Protein AF-0000000087146570 (afdb_homodimer)

pLDDT: mean 97.2, std 3.31, range [77.25, 98.94]

Radius of gyration: 19.2 Å; Cα contacts (8 Å, |Δi|>4): 593; chains: 2; bounding box: 40×55×47 Å

Structure (mmCIF, N/CA/C/O backbone):
data_AF-0000000087146570-model_v1
#
loop_
_entity.id
_entity.type
_entity.pdbx_description
1 polymer 'PIN domain-containing protein'
#
loop_
_atom_site.group_PDB
_atom_site.id
_atom_site.type_symbol
_atom_site.label_atom_id
_atom_site.label_alt_id
_atom_site.label_comp_id
_atom_site.label_asym_id
_atom_site.label_entity_id
_atom_site.label_seq_id
_atom_site.pdbx_PDB_ins_code
_atom_site.Cartn_x
_atom_site.Cartn_y
_atom_site.Cartn_z
_atom_site.occupancy
_atom_site.B_iso_or_equiv
_atom_site.auth_seq_id
_atom_site.auth_comp_id
_atom_site.auth_asym_id
_atom_site.auth_atom_id
_atom_site.pdbx_PDB_model_num
ATOM 1 N N . MET A 1 1 ? -6.742 5.242 22.875 1 85.81 1 MET A N 1
ATOM 2 C CA . MET A 1 1 ? -7.656 5.539 21.781 1 85.81 1 MET A CA 1
ATOM 3 C C . MET A 1 1 ? -7.004 6.477 20.766 1 85.81 1 MET A C 1
ATOM 5 O O . MET A 1 1 ? -6.238 7.367 21.141 1 85.81 1 MET A O 1
ATOM 9 N N . THR A 1 2 ? -6.996 6.23 19.406 1 95 2 THR A N 1
ATOM 10 C CA . THR A 1 2 ? -6.406 7.066 18.359 1 95 2 THR A CA 1
ATOM 11 C C . THR A 1 2 ? -7.367 8.18 17.953 1 95 2 THR A C 1
ATOM 13 O O . THR A 1 2 ? -8.539 7.922 17.672 1 95 2 THR A O 1
ATOM 16 N N . ASP A 1 3 ? -6.93 9.422 18.031 1 98.5 3 ASP A N 1
ATOM 17 C CA . ASP A 1 3 ? -7.773 10.562 17.688 1 98.5 3 ASP A CA 1
ATOM 18 C C . ASP A 1 3 ? -7.754 10.828 16.172 1 98.5 3 ASP A C 1
ATOM 20 O O . ASP A 1 3 ? -8.805 11.031 15.562 1 98.5 3 ASP A O 1
ATOM 24 N N . TYR A 1 4 ? -6.539 10.766 15.594 1 98.88 4 TYR A N 1
ATOM 25 C CA . TYR A 1 4 ? -6.402 11.188 14.195 1 98.88 4 TYR A CA 1
ATOM 26 C C . TYR A 1 4 ? -5.605 10.156 13.398 1 98.88 4 TYR A C 1
ATOM 28 O O . TYR A 1 4 ? -4.594 9.641 13.875 1 98.88 4 TYR A O 1
ATOM 36 N N . VAL A 1 5 ? -6.062 9.812 12.266 1 98.94 5 VAL A N 1
ATOM 37 C CA . VAL A 1 5 ? -5.277 9.203 11.195 1 98.94 5 VAL A CA 1
ATOM 38 C C . VAL A 1 5 ? -5.07 10.211 10.062 1 98.94 5 VAL A C 1
ATOM 40 O O . VAL A 1 5 ? -6.027 10.812 9.578 1 98.94 5 VAL A O 1
ATOM 43 N N . PHE A 1 6 ? -3.848 10.461 9.688 1 98.94 6 PHE A N 1
ATOM 44 C CA . PHE A 1 6 ? -3.574 11.43 8.633 1 98.94 6 PHE A CA 1
ATOM 45 C C . PHE A 1 6 ? -3.377 10.719 7.293 1 98.94 6 PHE A C 1
ATOM 47 O O . PHE A 1 6 ? -2.637 9.742 7.207 1 98.94 6 PHE A O 1
ATOM 54 N N . ASP A 1 7 ? -4.086 11.211 6.266 1 98.75 7 ASP A N 1
ATOM 55 C CA . ASP A 1 7 ? -3.684 10.898 4.895 1 98.75 7 ASP A CA 1
ATOM 56 C C . ASP A 1 7 ? -2.432 11.68 4.5 1 98.75 7 ASP A C 1
ATOM 58 O O . ASP A 1 7 ? -1.937 12.5 5.277 1 98.75 7 ASP A O 1
ATOM 62 N N . THR A 1 8 ? -1.969 11.422 3.324 1 98.81 8 THR A N 1
ATOM 63 C CA . THR A 1 8 ? -0.688 11.992 2.926 1 98.81 8 THR A CA 1
ATOM 64 C C . THR A 1 8 ? -0.839 13.477 2.596 1 98.81 8 THR A C 1
ATOM 66 O O . THR A 1 8 ? -0.007 14.289 2.992 1 98.81 8 THR A O 1
ATOM 69 N N . GLU A 1 9 ? -1.889 13.859 1.946 1 98.44 9 GLU A N 1
ATOM 70 C CA . GLU A 1 9 ? -2.053 15.211 1.413 1 98.44 9 GLU A CA 1
ATOM 71 C C . GLU A 1 9 ? -1.979 16.25 2.521 1 98.44 9 GLU A C 1
ATOM 73 O O . GLU A 1 9 ? -1.266 17.25 2.396 1 98.44 9 GLU A O 1
ATOM 78 N N . PRO A 1 10 ? -2.68 16.094 3.686 1 98.75 10 PRO A N 1
ATOM 79 C CA . PRO A 1 10 ? -2.576 17.078 4.754 1 98.75 10 PRO A CA 1
ATOM 80 C C . PRO A 1 10 ? -1.146 17.25 5.262 1 98.75 10 PRO A C 1
ATOM 82 O O . PRO A 1 10 ? -0.74 18.375 5.613 1 98.75 10 PRO A O 1
ATOM 85 N N . LEU A 1 11 ? -0.399 16.203 5.309 1 98.88 11 LEU A N 1
ATOM 86 C CA . LEU A 1 11 ? 0.961 16.266 5.832 1 98.88 11 LEU A CA 1
ATOM 87 C C . LEU A 1 11 ? 1.882 17.016 4.871 1 98.88 11 LEU A C 1
ATOM 89 O O . LEU A 1 11 ? 2.744 17.781 5.301 1 98.88 11 LEU A O 1
ATOM 93 N N . ILE A 1 12 ? 1.675 16.781 3.58 1 98.5 12 ILE A N 1
ATOM 94 C CA . ILE A 1 12 ? 2.426 17.531 2.582 1 98.5 12 ILE A CA 1
ATOM 95 C C . ILE A 1 12 ? 2.062 19.016 2.674 1 98.5 12 ILE A C 1
ATOM 97 O O . ILE A 1 12 ? 2.939 19.875 2.617 1 98.5 12 ILE A O 1
ATOM 101 N N . ALA A 1 13 ? 0.717 19.281 2.828 1 98.38 13 ALA A N 1
ATOM 102 C CA . ALA A 1 13 ? 0.273 20.656 3 1 98.38 13 ALA A CA 1
ATOM 103 C C . ALA A 1 13 ? 0.969 21.312 4.191 1 98.38 13 ALA A C 1
ATOM 105 O O . ALA A 1 13 ? 1.397 22.469 4.105 1 98.38 13 ALA A O 1
ATOM 106 N N . TYR A 1 14 ? 1.123 20.609 5.285 1 98.81 14 TYR A N 1
ATOM 107 C CA . TYR A 1 14 ? 1.818 21.078 6.477 1 98.81 14 TYR A CA 1
ATOM 108 C C . TYR A 1 14 ? 3.268 21.422 6.16 1 98.81 14 TYR A C 1
ATOM 110 O O . TYR A 1 14 ? 3.729 22.531 6.457 1 98.81 14 TYR A O 1
ATOM 118 N N . PHE A 1 15 ? 4.012 20.531 5.512 1 98.69 15 PHE A N 1
ATOM 119 C CA . PHE A 1 15 ? 5.445 20.719 5.293 1 98.69 15 PHE A CA 1
ATOM 120 C C . PHE A 1 15 ? 5.707 21.844 4.309 1 98.69 15 PHE A C 1
ATOM 122 O O . PHE A 1 15 ? 6.734 22.516 4.387 1 98.69 15 PHE A O 1
ATOM 129 N N . TYR A 1 16 ? 4.77 22.094 3.443 1 98 16 TYR A N 1
ATOM 130 C CA . TYR A 1 16 ? 5.012 23.078 2.396 1 98 16 TYR A CA 1
ATOM 131 C C . TYR A 1 16 ? 4.188 24.344 2.627 1 98 16 TYR A C 1
ATOM 133 O O . TYR A 1 16 ? 4.051 25.172 1.73 1 98 16 TYR A O 1
ATOM 141 N N . ASP A 1 17 ? 3.512 24.453 3.738 1 98.12 17 ASP A N 1
ATOM 142 C CA . ASP A 1 17 ? 2.736 25.625 4.141 1 98.12 17 ASP A CA 1
ATOM 143 C C . ASP A 1 17 ? 1.664 25.953 3.105 1 98.12 17 ASP A C 1
ATOM 145 O O . ASP A 1 17 ? 1.555 27.094 2.662 1 98.12 17 ASP A O 1
ATOM 149 N N . GLU A 1 18 ? 1.04 24.953 2.645 1 97.81 18 GLU A N 1
ATOM 150 C CA . GLU A 1 18 ? -0.07 25.109 1.707 1 97.81 18 GLU A CA 1
ATOM 151 C C . GLU A 1 18 ? -1.373 25.406 2.438 1 97.81 18 GLU A C 1
ATOM 153 O O . GLU A 1 18 ? -1.431 25.359 3.668 1 97.81 18 GLU A O 1
ATOM 158 N N . PRO A 1 19 ? -2.416 25.844 1.675 1 97.75 19 PRO A N 1
ATOM 159 C CA . PRO A 1 19 ? -3.717 26.016 2.326 1 97.75 19 PRO A CA 1
ATOM 160 C C . PRO A 1 19 ? -4.129 24.812 3.164 1 97.75 19 PRO A C 1
ATOM 162 O O . PRO A 1 19 ? -4.062 23.672 2.691 1 97.75 19 PRO A O 1
ATOM 165 N N . GLY A 1 20 ? -4.504 25.016 4.441 1 97.81 20 GLY A N 1
ATOM 166 C CA . GLY A 1 20 ? -4.887 23.953 5.359 1 97.81 20 GLY A CA 1
ATOM 167 C C . GLY A 1 20 ? -3.781 23.562 6.324 1 97.81 20 GLY A C 1
ATOM 168 O O . GLY A 1 20 ? -4.02 22.844 7.293 1 97.81 20 GLY A O 1
ATOM 169 N N . ALA A 1 21 ? -2.648 24.141 6.117 1 98.44 21 ALA A N 1
ATOM 170 C CA . ALA A 1 21 ? -1.49 23.781 6.934 1 98.44 21 ALA A CA 1
ATOM 171 C C . ALA A 1 21 ? -1.734 24.125 8.406 1 98.44 21 ALA A C 1
ATOM 173 O O . ALA A 1 21 ? -1.324 23.375 9.297 1 98.44 21 ALA A O 1
ATOM 174 N N . ALA A 1 22 ? -2.35 25.219 8.68 1 98.5 22 ALA A N 1
ATOM 175 C CA . ALA A 1 22 ? -2.605 25.656 10.055 1 98.5 22 ALA A CA 1
ATOM 176 C C . ALA A 1 22 ? -3.471 24.641 10.797 1 98.5 22 ALA A C 1
ATOM 178 O O . ALA A 1 22 ? -3.275 24.406 11.992 1 98.5 22 ALA A O 1
ATOM 179 N N . ASP A 1 23 ? -4.387 24.125 10.078 1 98.44 23 ASP A N 1
ATOM 180 C CA . ASP A 1 23 ? -5.27 23.094 10.641 1 98.44 23 ASP A CA 1
ATOM 181 C C . ASP A 1 23 ? -4.48 21.859 11.047 1 98.44 23 ASP A C 1
ATOM 183 O O . ASP A 1 23 ? -4.684 21.312 12.141 1 98.44 23 ASP A O 1
ATOM 187 N N . VAL A 1 24 ? -3.574 21.375 10.258 1 98.88 24 VAL A N 1
ATOM 188 C CA . VAL A 1 24 ? -2.73 20.219 10.539 1 98.88 24 VAL A CA 1
ATOM 189 C C . VAL A 1 24 ? -1.785 20.531 11.695 1 98.88 24 VAL A C 1
ATOM 191 O O . VAL A 1 24 ? -1.583 19.703 12.586 1 98.88 24 VAL A O 1
ATOM 194 N N . THR A 1 25 ? -1.262 21.75 11.672 1 98.75 25 THR A N 1
ATOM 195 C CA . THR A 1 25 ? -0.351 22.203 12.719 1 98.75 25 THR A CA 1
ATOM 196 C C . THR A 1 25 ? -1.01 22.094 14.094 1 98.75 25 THR A C 1
ATOM 198 O O . THR A 1 25 ? -0.4 21.594 15.047 1 98.75 25 THR A O 1
ATOM 201 N N . GLU A 1 26 ? -2.199 22.516 14.188 1 98.75 26 GLU A N 1
ATOM 202 C CA . GLU A 1 26 ? -2.928 22.469 15.445 1 98.75 26 GLU A CA 1
ATOM 203 C C . GLU A 1 26 ? -3.045 21.031 15.961 1 98.75 26 GLU A C 1
ATOM 205 O O . GLU A 1 26 ? -2.85 20.781 17.156 1 98.75 26 GLU A O 1
ATOM 210 N N . ARG A 1 27 ? -3.324 20.109 15.117 1 98.81 27 ARG A N 1
ATOM 211 C CA . ARG A 1 27 ? -3.494 18.703 15.484 1 98.81 27 ARG A CA 1
ATOM 212 C C . ARG A 1 27 ? -2.16 18.078 15.867 1 98.81 27 ARG A C 1
ATOM 214 O O . ARG A 1 27 ? -2.08 17.328 16.844 1 98.81 27 ARG A O 1
ATOM 221 N N . LEU A 1 28 ? -1.12 18.422 15.141 1 98.81 28 LEU A N 1
ATOM 222 C CA . LEU A 1 28 ? 0.208 17.906 15.461 1 98.81 28 LEU A CA 1
ATOM 223 C C . LEU A 1 28 ? 0.686 18.438 16.812 1 98.81 28 LEU A C 1
ATOM 225 O O . LEU A 1 28 ? 1.312 17.703 17.578 1 98.81 28 LEU A O 1
ATOM 229 N N . GLN A 1 29 ? 0.373 19.672 17.047 1 98.75 29 GLN A N 1
ATOM 230 C CA . GLN A 1 29 ? 0.747 20.25 18.328 1 98.75 29 GLN A CA 1
ATOM 231 C C . GLN A 1 29 ? 0.01 19.578 19.484 1 98.75 29 GLN A C 1
ATOM 233 O O . GLN A 1 29 ? 0.595 19.312 20.531 1 98.75 29 GLN A O 1
ATOM 238 N N . ALA A 1 30 ? -1.265 19.312 19.281 1 98.75 30 ALA A N 1
ATOM 239 C CA . ALA A 1 30 ? -2.031 18.594 20.297 1 98.75 30 ALA A CA 1
ATOM 240 C C . ALA A 1 30 ? -1.439 17.219 20.562 1 98.75 30 ALA A C 1
ATOM 242 O O . ALA A 1 30 ? -1.437 16.734 21.703 1 98.75 30 ALA A O 1
ATOM 243 N N . ILE A 1 31 ? -0.95 16.531 19.531 1 98.69 31 ILE A N 1
ATOM 244 C CA . ILE A 1 31 ? -0.322 15.219 19.656 1 98.69 31 ILE A CA 1
ATOM 245 C C . ILE A 1 31 ? 0.993 15.352 20.422 1 98.69 31 ILE A C 1
ATOM 247 O O . ILE A 1 31 ? 1.286 14.539 21.297 1 98.69 31 ILE A O 1
ATOM 251 N N . GLU A 1 32 ? 1.706 16.391 20.078 1 98.44 32 GLU A N 1
ATOM 252 C CA . GLU A 1 32 ? 3.012 16.625 20.688 1 98.44 32 GLU A CA 1
ATOM 253 C C . GLU A 1 32 ? 2.895 16.766 22.203 1 98.44 32 GLU A C 1
ATOM 255 O O . GLU A 1 32 ? 3.729 16.25 22.953 1 98.44 32 GLU A O 1
ATOM 260 N N . ILE A 1 33 ? 1.899 17.406 22.672 1 98.25 33 ILE A N 1
ATOM 261 C CA . ILE A 1 33 ? 1.761 17.641 24.094 1 98.25 33 ILE A CA 1
ATOM 262 C C . ILE A 1 33 ? 0.865 16.578 24.719 1 98.25 33 ILE A C 1
ATOM 264 O O . ILE A 1 33 ? 0.36 16.75 25.828 1 98.25 33 ILE A O 1
ATOM 268 N N . GLU A 1 34 ? 0.52 15.516 23.953 1 97.69 34 GLU A N 1
ATOM 269 C CA . GLU A 1 34 ? -0.161 14.312 24.406 1 97.69 34 GLU A CA 1
ATOM 270 C C . GLU A 1 34 ? -1.617 14.602 24.766 1 97.69 34 GLU A C 1
ATOM 272 O O . GLU A 1 34 ? -2.178 13.977 25.656 1 97.69 34 GLU A O 1
ATOM 277 N N . GLU A 1 35 ? -2.137 15.586 24.188 1 98.38 35 GLU A N 1
ATOM 278 C CA . GLU A 1 35 ? -3.561 15.867 24.328 1 98.38 35 GLU A CA 1
ATOM 279 C C . GLU A 1 35 ? -4.383 15.133 23.281 1 98.38 35 GLU A C 1
ATOM 281 O O . GLU A 1 35 ? -5.609 15.047 23.391 1 98.38 35 GLU A O 1
ATOM 286 N N . ALA A 1 36 ? -3.785 14.648 22.266 1 98.56 36 ALA A N 1
ATOM 287 C CA . ALA A 1 36 ? -4.371 13.805 21.234 1 98.56 36 ALA A CA 1
ATOM 288 C C . ALA A 1 36 ? -3.379 12.75 20.75 1 98.56 36 ALA A C 1
ATOM 290 O O . ALA A 1 36 ? -2.195 12.805 21.094 1 98.56 36 ALA A O 1
ATOM 291 N N . SER A 1 37 ? -3.861 11.812 20.031 1 98.75 37 SER A N 1
ATOM 292 C CA . SER A 1 37 ? -3.016 10.797 19.422 1 98.75 37 SER A CA 1
ATOM 293 C C . SER A 1 37 ? -3.193 10.773 17.906 1 98.75 37 SER A C 1
ATOM 295 O O . SER A 1 37 ? -4.305 10.945 17.406 1 98.75 37 SER A O 1
ATOM 297 N N . GLY A 1 38 ? -2.084 10.648 17.219 1 98.75 38 GLY A N 1
ATOM 298 C CA . GLY A 1 38 ? -2.084 10.617 15.758 1 98.75 38 GLY A CA 1
ATOM 299 C C . GLY A 1 38 ? -1.309 9.445 15.188 1 98.75 38 GLY A C 1
ATOM 300 O O . GLY A 1 38 ? -0.271 9.062 15.727 1 98.75 38 GLY A O 1
ATOM 301 N N . VAL A 1 39 ? -1.836 8.867 14.188 1 98.88 39 VAL A N 1
ATOM 302 C CA . VAL A 1 39 ? -1.225 7.715 13.531 1 98.88 39 VAL A CA 1
ATOM 303 C C . VAL A 1 39 ? -1.253 7.91 12.016 1 98.88 39 VAL A C 1
ATOM 305 O O . VAL A 1 39 ? -2.131 8.602 11.492 1 98.88 39 VAL A O 1
ATOM 308 N N . ILE A 1 40 ? -0.289 7.426 11.344 1 98.94 40 ILE A N 1
ATOM 309 C CA . ILE A 1 40 ? -0.333 7.246 9.898 1 98.94 40 ILE A CA 1
ATOM 310 C C . ILE A 1 40 ? -0.147 5.773 9.555 1 98.94 40 ILE A C 1
ATOM 312 O O . ILE A 1 40 ? 0.44 5.016 10.336 1 98.94 40 ILE A O 1
ATOM 316 N N . SER A 1 41 ? -0.711 5.41 8.398 1 98.88 41 SER A N 1
ATOM 317 C CA . SER A 1 41 ? -0.475 4.051 7.926 1 98.88 41 SER A CA 1
ATOM 318 C C . SER A 1 41 ? 0.948 3.885 7.402 1 98.88 41 SER A C 1
ATOM 320 O O . SER A 1 41 ? 1.614 4.871 7.078 1 98.88 41 SER A O 1
ATOM 322 N N . HIS A 1 42 ? 1.355 2.678 7.344 1 98.81 42 HIS A N 1
ATOM 323 C CA . HIS A 1 42 ? 2.623 2.344 6.703 1 98.81 42 HIS A CA 1
ATOM 324 C C . HIS A 1 42 ? 2.684 2.896 5.285 1 98.81 42 HIS A C 1
ATOM 326 O O . HIS A 1 42 ? 3.709 3.439 4.867 1 98.81 42 HIS A O 1
ATOM 332 N N . ALA A 1 43 ? 1.604 2.797 4.52 1 98.81 43 ALA A N 1
ATOM 333 C CA . ALA A 1 43 ? 1.53 3.324 3.158 1 98.81 43 ALA A CA 1
ATOM 334 C C . ALA A 1 43 ? 1.66 4.844 3.15 1 98.81 43 ALA A C 1
ATOM 336 O O . ALA A 1 43 ? 2.312 5.414 2.271 1 98.81 43 ALA A O 1
ATOM 337 N N . THR A 1 44 ? 1.039 5.48 4.113 1 98.88 44 THR A N 1
ATOM 338 C CA . THR A 1 44 ? 1.132 6.934 4.211 1 98.88 44 THR A CA 1
ATOM 339 C C . THR A 1 44 ? 2.568 7.367 4.496 1 98.88 44 THR A C 1
ATOM 341 O O . THR A 1 44 ? 3.055 8.336 3.918 1 98.88 44 THR A O 1
ATOM 344 N N . ALA A 1 45 ? 3.238 6.648 5.383 1 98.88 45 ALA A N 1
ATOM 345 C CA . ALA A 1 45 ? 4.645 6.938 5.652 1 98.88 45 ALA A CA 1
ATOM 346 C C . ALA A 1 45 ? 5.477 6.844 4.379 1 98.88 45 ALA A C 1
ATOM 348 O O . ALA A 1 45 ? 6.297 7.723 4.098 1 98.88 45 ALA A O 1
ATOM 349 N N . THR A 1 46 ? 5.23 5.797 3.609 1 98.88 46 THR A N 1
ATOM 350 C CA . THR A 1 46 ? 5.891 5.59 2.324 1 98.88 46 THR A CA 1
ATOM 351 C C . THR A 1 46 ? 5.621 6.762 1.385 1 98.88 46 THR A C 1
ATOM 353 O O . THR A 1 46 ? 6.547 7.297 0.768 1 98.88 46 THR A O 1
ATOM 356 N N . GLU A 1 47 ? 4.391 7.176 1.33 1 98.88 47 GLU A N 1
ATOM 357 C CA . GLU A 1 47 ? 3.979 8.25 0.43 1 98.88 47 GLU A CA 1
ATOM 358 C C . GLU A 1 47 ? 4.59 9.586 0.849 1 98.88 47 GLU A C 1
ATOM 360 O O . GLU A 1 47 ? 5.023 10.367 0.001 1 98.88 47 GLU A O 1
ATOM 365 N N . VAL A 1 48 ? 4.598 9.867 2.127 1 98.88 48 VAL A N 1
ATOM 366 C CA . VAL A 1 48 ? 5.191 11.109 2.607 1 98.88 48 VAL A CA 1
ATOM 367 C C . VAL A 1 48 ? 6.637 11.219 2.125 1 98.88 48 VAL A C 1
ATOM 369 O O . VAL A 1 48 ? 7.039 12.234 1.557 1 98.88 48 VAL A O 1
ATOM 372 N N . VAL A 1 49 ? 7.367 10.125 2.213 1 98.81 49 VAL A N 1
ATOM 373 C CA . VAL A 1 49 ? 8.797 10.148 1.908 1 98.81 49 VAL A CA 1
ATOM 374 C C . VAL A 1 49 ? 9 10.297 0.403 1 98.81 49 VAL A C 1
ATOM 376 O O . VAL A 1 49 ? 9.711 11.195 -0.047 1 98.81 49 VAL A O 1
ATOM 379 N N . TYR A 1 50 ? 8.32 9.477 -0.424 1 98.5 50 TYR A N 1
ATOM 380 C CA . TYR A 1 50 ? 8.68 9.508 -1.837 1 98.5 50 TYR A CA 1
ATOM 381 C C . TYR A 1 50 ? 8.055 10.711 -2.533 1 98.5 50 TYR A C 1
ATOM 383 O O . TYR A 1 50 ? 8.641 11.258 -3.469 1 98.5 50 TYR A O 1
ATOM 391 N N . LYS A 1 51 ? 6.871 11.195 -2.064 1 98.38 51 LYS A N 1
ATOM 392 C CA . LYS A 1 51 ? 6.273 12.375 -2.686 1 98.38 51 LYS A CA 1
ATOM 393 C C . LYS A 1 51 ? 7.086 13.625 -2.375 1 98.38 51 LYS A C 1
ATOM 395 O O . LYS A 1 51 ? 7.293 14.469 -3.248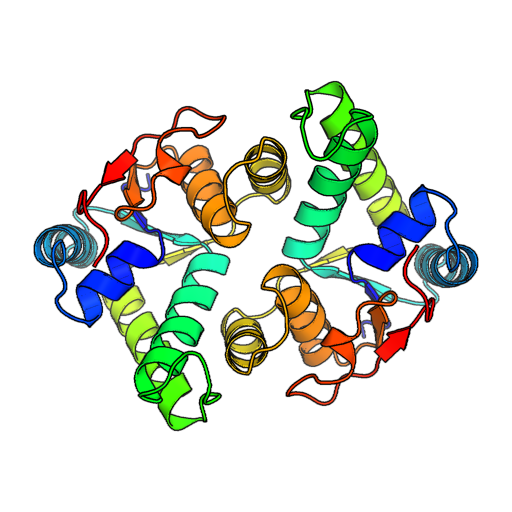 1 98.38 51 LYS A O 1
ATOM 400 N N . ILE A 1 52 ? 7.539 13.742 -1.127 1 98.62 52 ILE A N 1
ATOM 401 C CA . ILE A 1 52 ? 8.383 14.883 -0.778 1 98.62 52 ILE A CA 1
ATOM 402 C C . ILE A 1 52 ? 9.703 14.797 -1.543 1 98.62 52 ILE A C 1
ATOM 404 O O . ILE A 1 52 ? 10.172 15.797 -2.088 1 98.62 52 ILE A O 1
ATOM 408 N N . ALA A 1 53 ? 10.305 13.562 -1.602 1 98.62 53 ALA A N 1
ATOM 409 C CA . ALA A 1 53 ? 11.531 13.391 -2.371 1 98.62 53 ALA A CA 1
ATOM 410 C C . ALA A 1 53 ? 11.344 13.844 -3.816 1 98.62 53 ALA A C 1
ATOM 412 O O . ALA A 1 53 ? 12.203 14.523 -4.379 1 98.62 53 ALA A O 1
ATOM 413 N N . ARG A 1 54 ? 10.234 13.531 -4.418 1 98 54 ARG A N 1
ATOM 414 C CA . ARG A 1 54 ? 9.961 13.922 -5.797 1 98 54 ARG A CA 1
ATOM 415 C C . ARG A 1 54 ? 9.781 15.43 -5.91 1 98 54 ARG A C 1
ATOM 417 O O . ARG A 1 54 ? 10.289 16.047 -6.844 1 98 54 ARG A O 1
ATOM 424 N N . LEU A 1 55 ? 9.047 15.977 -4.957 1 97.69 55 LEU A N 1
ATOM 425 C CA . LEU A 1 55 ? 8.844 17.422 -4.953 1 97.69 55 LEU A CA 1
ATOM 426 C C . LEU A 1 55 ? 10.172 18.156 -4.879 1 97.69 55 LEU A C 1
ATOM 428 O O . LEU A 1 55 ? 10.359 19.188 -5.531 1 97.69 55 LEU A O 1
ATOM 432 N N . GLU A 1 56 ? 11.125 17.609 -4.168 1 98.12 56 GLU A N 1
ATOM 433 C CA . GLU A 1 56 ? 12.414 18.25 -3.902 1 98.12 56 GLU A CA 1
ATOM 434 C C . GLU A 1 56 ? 13.32 18.188 -5.129 1 98.12 56 GLU A C 1
ATOM 436 O O . GLU A 1 56 ? 14.336 18.891 -5.188 1 98.12 56 GLU A O 1
ATOM 441 N N . THR A 1 57 ? 12.922 17.406 -6.113 1 97.75 57 THR A N 1
ATOM 442 C CA . THR A 1 57 ? 13.711 17.359 -7.34 1 97.75 57 THR A CA 1
ATOM 443 C C . THR A 1 57 ? 13.492 18.625 -8.164 1 97.75 57 THR A C 1
ATOM 445 O O . THR A 1 57 ? 14.281 18.922 -9.07 1 97.75 57 THR A O 1
ATOM 448 N N . GLY A 1 58 ? 12.375 19.281 -7.93 1 96.5 58 GLY A N 1
ATOM 449 C CA . GLY A 1 58 ? 12 20.453 -8.711 1 96.5 58 GLY A CA 1
ATOM 450 C C . GLY A 1 58 ? 11.211 20.109 -9.961 1 96.5 58 GLY A C 1
ATOM 451 O O . GLY A 1 58 ? 10.609 20.984 -10.578 1 96.5 58 GLY A O 1
ATOM 452 N N . ASP A 1 59 ? 11.227 18.906 -10.359 1 95.25 59 ASP A N 1
ATOM 453 C CA . ASP A 1 59 ? 10.445 18.375 -11.477 1 95.25 59 ASP A CA 1
ATOM 454 C C . ASP A 1 59 ? 9.898 16.984 -11.164 1 95.25 59 ASP A C 1
ATOM 456 O O . ASP A 1 59 ? 10.328 15.992 -11.766 1 95.25 59 ASP A O 1
ATOM 460 N N . PRO A 1 60 ? 8.906 16.953 -10.289 1 91.62 60 PRO A N 1
ATOM 461 C CA . PRO A 1 60 ? 8.5 15.695 -9.648 1 91.62 60 PRO A CA 1
ATOM 462 C C . PRO A 1 60 ? 8.023 14.648 -10.656 1 91.62 60 PRO A C 1
ATOM 464 O O . PRO A 1 60 ? 8.07 13.453 -10.367 1 91.62 60 PRO A O 1
ATOM 467 N N . ASN A 1 61 ? 7.648 14.992 -11.891 1 89.75 61 ASN A N 1
ATOM 468 C CA . ASN A 1 61 ? 7.102 14.039 -12.852 1 89.75 61 ASN A CA 1
ATOM 469 C C . ASN A 1 61 ? 8.172 13.523 -13.805 1 89.75 61 ASN A C 1
ATOM 471 O O . ASN A 1 61 ? 7.949 12.555 -14.531 1 89.75 61 ASN A O 1
ATOM 475 N N . GLN A 1 62 ? 9.359 14.125 -13.703 1 90.25 62 GLN A N 1
ATOM 476 C CA . GLN A 1 62 ? 10.328 13.797 -14.734 1 90.25 62 GLN A CA 1
ATOM 477 C C . GLN A 1 62 ? 11.656 13.344 -14.125 1 90.25 62 GLN A C 1
ATOM 479 O O . GLN A 1 62 ? 12.383 12.547 -14.727 1 90.25 62 GLN A O 1
ATOM 484 N N . THR A 1 63 ? 11.992 13.906 -13.039 1 94.06 63 THR A N 1
ATOM 485 C CA . THR A 1 63 ? 13.305 13.664 -12.453 1 94.06 63 THR A CA 1
ATOM 486 C C . THR A 1 63 ? 13.203 12.75 -11.242 1 94.06 63 THR A C 1
ATOM 488 O O . THR A 1 63 ? 12.555 13.094 -10.25 1 94.06 63 THR A O 1
ATOM 491 N N . PRO A 1 64 ? 13.836 11.578 -11.328 1 95 64 PRO A N 1
ATOM 492 C CA . PRO A 1 64 ? 13.852 10.742 -10.125 1 95 64 PRO A CA 1
ATOM 493 C C . PRO A 1 64 ? 14.695 11.336 -9.008 1 95 64 PRO A C 1
ATOM 495 O O . PRO A 1 64 ? 15.734 11.945 -9.266 1 95 64 PRO A O 1
ATOM 498 N N . PRO A 1 65 ? 14.25 11.148 -7.789 1 97.94 65 PRO A N 1
ATOM 499 C CA . PRO A 1 65 ? 15.016 11.688 -6.664 1 97.94 65 PRO A CA 1
ATOM 500 C C . PRO A 1 65 ? 16.312 10.922 -6.41 1 97.94 65 PRO A C 1
ATOM 502 O O . PRO A 1 65 ? 16.391 9.719 -6.684 1 97.94 65 PRO A O 1
ATOM 505 N N . GLY A 1 66 ? 17.328 11.664 -5.91 1 97.31 66 GLY A N 1
ATOM 506 C CA . GLY A 1 66 ? 18.531 11.062 -5.371 1 97.31 66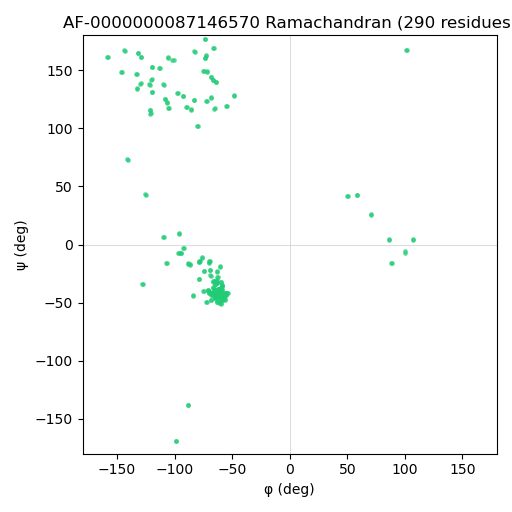 GLY A CA 1
ATOM 507 C C . GLY A 1 66 ? 18.531 10.953 -3.859 1 97.31 66 GLY A C 1
ATOM 508 O O . GLY A 1 66 ? 17.484 11.109 -3.227 1 97.31 66 GLY A O 1
ATOM 509 N N . ASN A 1 67 ? 19.641 10.633 -3.283 1 97.62 67 ASN A N 1
ATOM 510 C CA . ASN A 1 67 ? 19.766 10.398 -1.848 1 97.62 67 ASN A CA 1
ATOM 511 C C . ASN A 1 67 ? 19.391 11.641 -1.047 1 97.62 67 ASN A C 1
ATOM 513 O O . ASN A 1 67 ? 18.734 11.547 -0.009 1 97.62 67 ASN A O 1
ATOM 517 N N . ASP A 1 68 ? 19.766 12.789 -1.53 1 98.38 68 ASP A N 1
ATOM 518 C CA . ASP A 1 68 ? 19.484 14.023 -0.799 1 98.38 68 ASP A CA 1
ATOM 519 C C . ASP A 1 68 ? 17.984 14.281 -0.694 1 98.38 68 ASP A C 1
ATOM 521 O O . ASP A 1 68 ? 17.5 14.695 0.357 1 98.38 68 ASP A O 1
ATOM 525 N N . GLU A 1 69 ? 17.312 14.125 -1.824 1 98.62 69 GLU A N 1
ATOM 526 C CA . GLU A 1 69 ? 15.859 14.312 -1.826 1 98.62 69 GLU A CA 1
ATOM 527 C C . GLU A 1 69 ? 15.172 13.312 -0.906 1 98.62 69 GLU A C 1
ATOM 529 O O . GLU A 1 69 ? 14.258 13.672 -0.156 1 98.62 69 GLU A O 1
ATOM 534 N N . PHE A 1 70 ? 15.625 12.062 -0.905 1 98.5 70 PHE A N 1
ATOM 535 C CA . PHE A 1 70 ? 15.055 11.047 -0.024 1 98.5 70 PHE A CA 1
ATOM 536 C C . PHE A 1 70 ? 15.352 11.375 1.436 1 98.5 70 PHE A C 1
ATOM 538 O O . PHE A 1 70 ? 14.508 11.148 2.311 1 98.5 70 PHE A O 1
ATOM 545 N N . ASP A 1 71 ? 16.547 11.898 1.688 1 98.5 71 ASP A N 1
ATOM 546 C CA . ASP A 1 71 ? 16.891 12.312 3.043 1 98.5 71 ASP A CA 1
ATOM 547 C C . ASP A 1 71 ? 15.938 13.391 3.551 1 98.5 71 ASP A C 1
ATOM 549 O O . ASP A 1 71 ? 15.586 13.414 4.734 1 98.5 71 ASP A O 1
ATOM 553 N N . THR A 1 72 ? 15.547 14.281 2.656 1 98.69 72 THR A N 1
ATOM 554 C CA . THR A 1 72 ? 14.586 15.312 3.029 1 98.69 72 THR A CA 1
ATOM 555 C C . THR A 1 72 ? 13.25 14.68 3.408 1 98.69 72 THR A C 1
ATOM 557 O O . THR A 1 72 ? 12.672 15.008 4.453 1 98.69 72 THR A O 1
ATOM 560 N N . GLY A 1 73 ? 12.773 13.805 2.553 1 98.75 73 GLY A N 1
ATOM 561 C CA . GLY A 1 73 ? 11.523 13.125 2.855 1 98.75 73 GLY A CA 1
ATOM 562 C C . GLY A 1 73 ? 11.562 12.352 4.16 1 98.75 73 GLY A C 1
ATOM 563 O O . GLY A 1 73 ? 10.633 12.414 4.957 1 98.75 73 GLY A O 1
ATOM 564 N N . GLU A 1 74 ? 12.625 11.633 4.363 1 98.69 74 GLU A N 1
ATOM 565 C CA . GLU A 1 74 ? 12.789 10.875 5.594 1 98.69 74 GLU A CA 1
ATOM 566 C C . GLU A 1 74 ? 12.891 11.797 6.805 1 98.69 74 GLU A C 1
ATOM 568 O O . GLU A 1 74 ? 12.406 11.453 7.891 1 98.69 74 GLU A O 1
ATOM 573 N N . GLY A 1 75 ? 13.594 12.898 6.641 1 98.75 75 GLY A N 1
ATOM 574 C CA . GLY A 1 75 ? 13.641 13.914 7.684 1 98.75 75 GLY A CA 1
ATOM 575 C C . GLY A 1 75 ? 12.273 14.43 8.078 1 98.75 75 GLY A C 1
ATOM 576 O O . GLY A 1 75 ? 11.977 14.594 9.266 1 98.75 75 GLY A O 1
ATOM 577 N N . ASP A 1 76 ? 11.461 14.672 7.059 1 98.81 76 ASP A N 1
ATOM 578 C CA . ASP A 1 76 ? 10.109 15.164 7.316 1 98.81 76 ASP A CA 1
ATOM 579 C C . ASP A 1 76 ? 9.273 14.117 8.055 1 98.81 76 ASP A C 1
ATOM 581 O O . ASP A 1 76 ? 8.516 14.453 8.961 1 98.81 76 ASP A O 1
ATOM 585 N N . LEU A 1 77 ? 9.422 12.867 7.688 1 98.88 77 LEU A N 1
ATOM 586 C CA . LEU A 1 77 ? 8.734 11.805 8.422 1 98.88 77 LEU A CA 1
ATOM 587 C C . LEU A 1 77 ? 9.211 11.75 9.867 1 98.88 77 LEU A C 1
ATOM 589 O O . LEU A 1 77 ? 8.414 11.531 10.781 1 98.88 77 LEU A O 1
ATOM 593 N N . ARG A 1 78 ? 10.508 11.961 10.07 1 98.69 78 ARG A N 1
ATOM 594 C CA . ARG A 1 78 ? 11.055 11.984 11.422 1 98.69 78 ARG A CA 1
ATOM 595 C C . ARG A 1 78 ? 10.438 13.117 12.242 1 98.69 78 ARG A C 1
ATOM 597 O O . ARG A 1 78 ? 10.18 12.969 13.438 1 98.69 78 ARG A O 1
ATOM 604 N N . ILE A 1 79 ? 10.234 14.234 11.641 1 98.81 79 ILE A N 1
ATOM 605 C CA . ILE A 1 79 ? 9.602 15.367 12.312 1 98.81 79 ILE A CA 1
ATOM 606 C C . ILE A 1 79 ? 8.203 14.969 12.773 1 98.81 79 ILE A C 1
ATOM 608 O O . ILE A 1 79 ? 7.824 15.211 13.922 1 98.81 79 ILE A O 1
ATOM 612 N N . LEU A 1 80 ? 7.438 14.32 11.875 1 98.88 80 LEU A N 1
ATOM 613 C CA . LEU A 1 80 ? 6.109 13.844 12.25 1 98.88 80 LEU A CA 1
ATOM 614 C C . LEU A 1 80 ? 6.184 12.898 13.445 1 98.88 80 LEU A C 1
ATOM 616 O O . LEU A 1 80 ? 5.383 13.008 14.383 1 98.88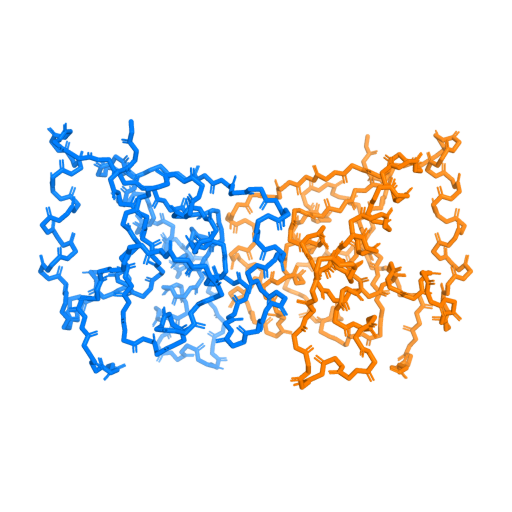 80 LEU A O 1
ATOM 620 N N . ARG A 1 81 ? 7.102 11.969 13.375 1 98.75 81 ARG A N 1
ATOM 621 C CA . ARG A 1 81 ? 7.273 11.023 14.477 1 98.75 81 ARG A CA 1
ATOM 622 C C . ARG A 1 81 ? 7.715 11.742 15.742 1 98.75 81 ARG A C 1
ATOM 624 O O . ARG A 1 81 ? 7.375 11.32 16.859 1 98.75 81 ARG A O 1
ATOM 631 N N . GLY A 1 82 ? 8.43 12.789 15.594 1 98.62 82 GLY A N 1
ATOM 632 C CA . GLY A 1 82 ? 8.836 13.625 16.719 1 98.62 82 GLY A CA 1
ATOM 633 C C . GLY A 1 82 ? 7.664 14.258 17.438 1 98.62 82 GLY A C 1
ATOM 634 O O . GLY A 1 82 ? 7.727 14.484 18.656 1 98.62 82 GLY A O 1
ATOM 635 N N . TYR A 1 83 ? 6.59 14.562 16.688 1 98.62 83 TYR A N 1
ATOM 636 C CA . TYR A 1 83 ? 5.371 15.086 17.297 1 98.62 83 TYR A CA 1
ATOM 637 C C . TYR A 1 83 ? 4.66 14.023 18.109 1 98.62 83 TYR A C 1
ATOM 639 O O . TYR A 1 83 ? 3.773 14.328 18.906 1 98.62 83 TYR A O 1
ATOM 647 N N . GLY A 1 84 ? 5.078 12.734 17.875 1 98.75 84 GLY A N 1
ATOM 648 C CA . GLY A 1 84 ? 4.402 11.633 18.547 1 98.75 84 GLY A CA 1
ATOM 649 C C . GLY A 1 84 ? 3.523 10.82 17.609 1 98.75 84 GLY A C 1
ATOM 650 O O . GLY A 1 84 ? 2.855 9.875 18.031 1 98.75 84 GLY A O 1
ATOM 651 N N . VAL A 1 85 ? 3.531 11.141 16.281 1 98.88 85 VAL A N 1
ATOM 652 C CA . VAL A 1 85 ? 2.777 10.367 15.289 1 98.88 85 VAL A CA 1
ATOM 653 C C . VAL A 1 85 ? 3.387 8.977 15.141 1 98.88 85 VAL A C 1
ATOM 655 O O . VAL A 1 85 ? 4.598 8.844 14.961 1 98.88 85 VAL A O 1
ATOM 658 N N . THR A 1 86 ? 2.596 7.945 15.289 1 98.81 86 THR A N 1
ATOM 659 C CA . THR A 1 86 ? 3.086 6.582 15.133 1 98.81 86 THR A CA 1
ATOM 660 C C . THR A 1 86 ? 2.705 6.023 13.758 1 98.81 86 THR A C 1
ATOM 662 O O . THR A 1 86 ? 1.854 6.59 13.07 1 98.81 86 THR A O 1
ATOM 665 N N . ILE A 1 87 ? 3.393 5.027 13.289 1 98.69 87 ILE A N 1
ATOM 666 C CA . ILE A 1 87 ? 3.131 4.336 12.031 1 98.69 87 ILE A CA 1
ATOM 667 C C . ILE A 1 87 ? 2.533 2.959 12.312 1 98.69 87 ILE A C 1
ATOM 669 O O . ILE A 1 87 ? 3.109 2.166 13.062 1 98.69 87 ILE A O 1
ATOM 673 N N . GLU A 1 88 ? 1.377 2.709 11.789 1 98.56 88 GLU A N 1
ATOM 674 C CA . GLU A 1 88 ? 0.674 1.443 11.984 1 98.56 88 GLU A CA 1
ATOM 675 C C . GLU A 1 88 ? 0.217 0.854 10.656 1 98.56 88 GLU A C 1
ATOM 677 O O . GLU A 1 88 ? 0.239 1.537 9.625 1 98.56 88 GLU A O 1
ATOM 682 N N . THR A 1 89 ? -0.074 -0.385 10.656 1 98.31 89 THR A N 1
ATOM 683 C CA . THR A 1 89 ? -0.59 -1.078 9.477 1 98.31 89 THR A CA 1
ATOM 684 C C . THR A 1 89 ? -1.955 -1.694 9.766 1 98.31 89 THR A C 1
ATOM 686 O O . THR A 1 89 ? -2.082 -2.545 10.656 1 98.31 89 THR A O 1
ATOM 689 N N . PRO A 1 90 ? -3 -1.195 9.055 1 98.62 90 PRO A N 1
ATOM 690 C CA . PRO A 1 90 ? -4.309 -1.836 9.219 1 98.62 90 PRO A CA 1
ATOM 691 C C . PRO A 1 90 ? -4.336 -3.264 8.68 1 98.62 90 PRO A C 1
ATOM 693 O O . PRO A 1 90 ? -3.379 -3.703 8.031 1 98.62 90 PRO A O 1
ATOM 696 N N . SER A 1 91 ? -5.387 -3.979 8.992 1 98.25 91 SER A N 1
ATOM 697 C CA . SER A 1 91 ? -5.531 -5.328 8.453 1 98.25 91 SER A CA 1
ATOM 698 C C . SER A 1 91 ? -5.656 -5.301 6.934 1 98.25 91 SER A C 1
ATOM 700 O O . SER A 1 91 ? -6.293 -4.41 6.371 1 98.25 91 SER A O 1
ATOM 702 N N . TRP A 1 92 ? -5.004 -6.254 6.332 1 97.75 92 TRP A N 1
ATOM 703 C CA . TRP A 1 92 ? -5.098 -6.332 4.879 1 97.75 92 TRP A CA 1
ATOM 704 C C . TRP A 1 92 ? -6.547 -6.531 4.438 1 97.75 92 TRP A C 1
ATOM 706 O O . TRP A 1 92 ? -6.941 -6.078 3.361 1 97.75 92 TRP A O 1
ATOM 716 N N . SER A 1 93 ? -7.352 -7.199 5.172 1 97.81 93 SER A N 1
ATOM 717 C CA . SER A 1 93 ? -8.742 -7.473 4.828 1 97.81 93 SER A CA 1
ATOM 718 C C . SER A 1 93 ? -9.562 -6.188 4.793 1 97.81 93 SER A C 1
ATOM 720 O O . SER A 1 93 ? -10.383 -5.992 3.891 1 97.81 93 SER A O 1
ATOM 722 N N . THR A 1 94 ? -9.383 -5.289 5.82 1 98.31 94 THR A N 1
ATOM 723 C CA . THR A 1 94 ? -10.094 -4.016 5.836 1 98.31 94 THR A CA 1
ATOM 724 C C . THR A 1 94 ? -9.672 -3.148 4.656 1 98.31 94 THR A C 1
ATOM 726 O O . THR A 1 94 ? -10.516 -2.533 3.998 1 98.31 94 THR A O 1
ATOM 729 N N . VAL A 1 95 ? -8.375 -3.141 4.363 1 98.75 95 VAL A N 1
ATOM 730 C CA . VAL A 1 95 ? -7.883 -2.377 3.221 1 98.75 95 VAL A CA 1
ATOM 731 C C . VAL A 1 95 ? -8.516 -2.91 1.936 1 98.75 95 VAL A C 1
ATOM 733 O O . VAL A 1 95 ? -8.992 -2.135 1.103 1 98.75 95 VAL A O 1
ATOM 736 N N . ALA A 1 96 ? -8.531 -4.227 1.771 1 98.69 96 ALA A N 1
ATOM 737 C CA . ALA A 1 96 ? -9.047 -4.867 0.561 1 98.69 96 ALA A CA 1
ATOM 738 C C . ALA A 1 96 ? -10.516 -4.52 0.336 1 98.69 96 ALA A C 1
ATOM 740 O O . ALA A 1 96 ? -10.93 -4.258 -0.794 1 98.69 96 ALA A O 1
ATOM 741 N N . ARG A 1 97 ? -11.281 -4.512 1.376 1 98.12 97 ARG A N 1
ATOM 742 C CA . ARG A 1 97 ? -12.711 -4.234 1.244 1 98.12 97 ARG A CA 1
ATOM 743 C C . ARG A 1 97 ? -12.953 -2.789 0.827 1 98.12 97 ARG A C 1
ATOM 745 O O . ARG A 1 97 ? -13.789 -2.518 -0.037 1 98.12 97 ARG A O 1
ATOM 752 N N . ILE A 1 98 ? -12.234 -1.879 1.378 1 98.19 98 ILE A N 1
ATOM 753 C CA . ILE A 1 98 ? -12.375 -0.468 1.035 1 98.19 98 ILE A CA 1
ATOM 754 C C . ILE A 1 98 ? -11.883 -0.233 -0.391 1 98.19 98 ILE A C 1
ATOM 756 O O . ILE A 1 98 ? -12.57 0.4 -1.196 1 98.19 98 ILE A O 1
ATOM 760 N N . LYS A 1 99 ? -10.711 -0.758 -0.741 1 98 99 LYS A N 1
ATOM 761 C CA . LYS A 1 99 ? -10.156 -0.616 -2.084 1 98 99 LYS A CA 1
ATOM 762 C C . LYS A 1 99 ? -11.055 -1.282 -3.123 1 98 99 LYS A C 1
ATOM 764 O O . LYS A 1 99 ? -11.281 -0.727 -4.199 1 98 99 LYS A O 1
ATOM 769 N N . GLY A 1 100 ? -11.555 -2.439 -2.795 1 97.81 100 GLY A N 1
ATOM 770 C CA . GLY A 1 100 ? -12.375 -3.209 -3.717 1 97.81 100 GLY A CA 1
ATOM 771 C C . GLY A 1 100 ? -13.688 -2.533 -4.051 1 97.81 100 GLY A C 1
ATOM 772 O O . GLY A 1 100 ? -14.234 -2.73 -5.137 1 97.81 100 GLY A O 1
ATOM 773 N N . ALA A 1 101 ? -14.227 -1.791 -3.119 1 96 101 ALA A N 1
ATOM 774 C CA . ALA A 1 101 ? -15.461 -1.057 -3.359 1 96 101 ALA A CA 1
ATOM 775 C C . ALA A 1 101 ? -15.281 -0.022 -4.469 1 96 101 ALA A C 1
ATOM 777 O O . ALA A 1 101 ? -16.25 0.352 -5.141 1 96 101 ALA A O 1
ATOM 778 N N . GLY A 1 102 ? -14.023 0.478 -4.625 1 93.06 102 GLY A N 1
ATOM 779 C CA . GLY A 1 102 ? -13.703 1.33 -5.758 1 93.06 102 GLY A CA 1
ATOM 780 C C . GLY A 1 102 ? -13.656 2.805 -5.402 1 93.06 102 GLY A C 1
ATOM 781 O O . GLY A 1 102 ? -13.938 3.182 -4.266 1 93.06 102 GLY A O 1
ATOM 782 N N . GLY A 1 103 ? -13.039 3.584 -6.477 1 92.5 103 GLY A N 1
ATOM 783 C CA . GLY A 1 103 ? -13.109 5.035 -6.387 1 92.5 103 GLY A CA 1
ATOM 784 C C . GLY A 1 103 ? -11.984 5.633 -5.562 1 92.5 103 GLY A C 1
ATOM 785 O O . GLY A 1 103 ? -11.984 6.836 -5.289 1 92.5 103 GLY A O 1
ATOM 786 N N . ILE A 1 104 ? -11.055 4.805 -5.105 1 96.31 104 ILE A N 1
ATOM 787 C CA . ILE A 1 104 ? -10.016 5.309 -4.215 1 96.31 104 ILE A CA 1
ATOM 788 C C . ILE A 1 104 ? -8.703 4.57 -4.477 1 96.31 104 ILE A C 1
ATOM 790 O O . ILE A 1 104 ? -8.711 3.408 -4.891 1 96.31 104 ILE A O 1
ATOM 794 N N . SER A 1 105 ? -7.562 5.18 -4.309 1 97.56 105 SER A N 1
ATOM 795 C CA . SER A 1 105 ? -6.25 4.582 -4.535 1 97.56 105 SER A CA 1
ATOM 796 C C . SER A 1 105 ? -5.898 3.582 -3.438 1 97.56 105 SER A C 1
ATOM 798 O O . SER A 1 105 ? -6.531 3.566 -2.379 1 97.56 105 SER A O 1
ATOM 800 N N . LEU A 1 106 ? -4.938 2.727 -3.66 1 98.5 106 LEU A N 1
ATOM 801 C CA . LEU A 1 106 ? -4.465 1.779 -2.656 1 98.5 106 LEU A CA 1
ATOM 802 C C . LEU A 1 106 ? -3.939 2.51 -1.425 1 98.5 106 LEU A C 1
ATOM 804 O O . LEU A 1 106 ? -4.293 2.164 -0.294 1 98.5 106 LEU A O 1
ATOM 808 N N . GLY A 1 107 ? -3.068 3.557 -1.643 1 98.62 107 GLY A N 1
ATOM 809 C CA . GLY A 1 107 ? -2.545 4.332 -0.528 1 98.62 107 GLY A CA 1
ATOM 810 C C . GLY A 1 107 ? -3.633 4.941 0.336 1 98.62 107 GLY A C 1
ATOM 811 O O . GLY A 1 107 ? -3.598 4.82 1.562 1 98.62 107 GLY A O 1
ATOM 812 N N . ASP A 1 108 ? -4.621 5.57 -0.3 1 98.5 108 ASP A N 1
ATOM 813 C CA . ASP A 1 108 ? -5.73 6.184 0.422 1 98.5 108 ASP A CA 1
ATOM 814 C C . ASP A 1 108 ? -6.559 5.129 1.153 1 98.5 108 ASP A C 1
ATOM 816 O O . ASP A 1 108 ? -7.102 5.395 2.229 1 98.5 108 ASP A O 1
ATOM 820 N N . SER A 1 109 ? -6.688 3.953 0.572 1 98.75 109 SER A N 1
ATOM 821 C CA . SER A 1 109 ? -7.441 2.881 1.21 1 98.75 109 SER A CA 1
ATOM 822 C C . SER A 1 109 ? -6.793 2.453 2.521 1 98.75 109 SER A C 1
ATOM 824 O O . SER A 1 109 ? -7.488 2.07 3.467 1 98.75 109 SER A O 1
ATOM 826 N N . TYR A 1 110 ? -5.484 2.502 2.633 1 98.88 110 TYR A N 1
ATOM 827 C CA . TYR A 1 110 ? -4.789 2.191 3.877 1 98.88 110 TYR A CA 1
ATOM 828 C C . TYR A 1 110 ? -5.125 3.207 4.961 1 98.88 110 TYR A C 1
ATOM 830 O O . TYR A 1 110 ? -5.363 2.838 6.113 1 98.88 110 TYR A O 1
ATOM 838 N N . ALA A 1 111 ? -5.102 4.477 4.574 1 98.81 111 ALA A N 1
ATOM 839 C CA . ALA A 1 111 ? -5.453 5.512 5.539 1 98.81 111 ALA A CA 1
ATOM 840 C C . ALA A 1 111 ? -6.891 5.348 6.023 1 98.81 111 ALA A C 1
ATOM 842 O O . ALA A 1 111 ? -7.164 5.414 7.223 1 98.81 111 ALA A O 1
ATOM 843 N N . ALA A 1 112 ? -7.785 5.074 5.109 1 98.81 112 ALA A N 1
ATOM 844 C CA . ALA A 1 112 ? -9.195 4.898 5.441 1 98.81 112 ALA A CA 1
ATOM 845 C C . ALA A 1 112 ? -9.406 3.67 6.32 1 98.81 112 ALA A C 1
ATOM 847 O O . ALA A 1 112 ? -10.148 3.723 7.305 1 98.81 112 ALA A O 1
ATOM 848 N N . ALA A 1 113 ? -8.766 2.566 5.953 1 98.88 113 ALA A N 1
ATOM 849 C CA . ALA A 1 113 ? -8.883 1.331 6.723 1 98.88 113 ALA A CA 1
ATOM 850 C C . ALA A 1 113 ? -8.383 1.527 8.148 1 98.88 113 ALA A C 1
ATOM 852 O O . ALA A 1 113 ? -8.992 1.041 9.102 1 98.88 113 ALA A O 1
ATOM 853 N N . LEU A 1 114 ? -7.273 2.205 8.273 1 98.81 114 LEU A N 1
ATOM 854 C CA . LEU A 1 114 ? -6.715 2.453 9.602 1 98.81 114 LEU A CA 1
ATOM 855 C C . LEU A 1 114 ? -7.656 3.312 10.438 1 98.81 114 LEU A C 1
ATOM 857 O O . LEU A 1 114 ? -7.875 3.033 11.617 1 98.81 114 LEU A O 1
ATOM 861 N N . ALA A 1 115 ? -8.188 4.367 9.82 1 98.81 115 ALA A N 1
ATOM 862 C CA . ALA A 1 115 ? -9.148 5.219 10.523 1 98.81 115 ALA A CA 1
ATOM 863 C C . ALA A 1 115 ? -10.367 4.418 10.977 1 98.81 115 ALA A C 1
ATOM 865 O O . ALA A 1 115 ? -10.859 4.602 12.086 1 98.81 115 ALA A O 1
ATOM 866 N N . LEU A 1 116 ? -10.844 3.564 10.117 1 98.69 116 LEU A N 1
ATOM 867 C CA . LEU A 1 116 ? -11.992 2.727 10.43 1 98.69 116 LEU A CA 1
ATOM 868 C C . LEU A 1 116 ? -11.703 1.825 11.625 1 98.69 116 LEU A C 1
ATOM 870 O O . LEU A 1 116 ? -12.484 1.771 12.578 1 98.69 116 LEU A O 1
ATOM 874 N N . GLU A 1 117 ? -10.578 1.138 11.594 1 98.62 117 GLU A N 1
ATOM 875 C CA . GLU A 1 117 ? -10.227 0.177 12.633 1 98.62 117 GLU A CA 1
ATOM 876 C C . GLU A 1 117 ? -9.977 0.876 13.969 1 98.62 117 GLU A C 1
ATOM 878 O O . GLU A 1 117 ? -10.281 0.331 15.031 1 98.62 117 GLU A O 1
ATOM 883 N N . GLU A 1 118 ? -9.469 2.07 13.891 1 98.44 118 GLU A N 1
ATOM 884 C CA . GLU A 1 118 ? -9.125 2.805 15.102 1 98.44 118 GLU A CA 1
ATOM 885 C C . GLU A 1 118 ? -10.281 3.678 15.562 1 98.44 118 GLU A C 1
ATOM 887 O O . GLU A 1 118 ? -10.195 4.34 16.594 1 98.44 118 GLU A O 1
ATOM 892 N N . GLU A 1 119 ? -11.336 3.656 14.75 1 98.25 119 GLU A N 1
ATOM 893 C CA . GLU A 1 119 ? -12.453 4.551 15.023 1 98.25 119 GLU A CA 1
ATOM 894 C C . GLU A 1 119 ? -11.977 5.984 15.227 1 98.25 119 GLU A C 1
ATOM 896 O O . GLU A 1 119 ? -12.383 6.648 16.188 1 98.25 119 GLU A O 1
ATOM 901 N N . ALA A 1 120 ? -11.055 6.418 14.43 1 98.75 120 ALA A N 1
ATOM 902 C CA . ALA A 1 120 ? -10.414 7.73 14.508 1 98.75 120 ALA A CA 1
ATOM 903 C C . ALA A 1 120 ? -10.914 8.648 13.398 1 98.75 120 ALA A C 1
ATOM 905 O O . ALA A 1 120 ? -11.508 8.188 12.422 1 98.75 120 ALA A O 1
ATOM 906 N N . THR A 1 121 ? -10.75 9.938 13.555 1 98.75 121 THR A N 1
ATOM 907 C CA . THR A 1 121 ? -10.984 10.906 12.5 1 98.75 121 THR A CA 1
ATOM 908 C C . THR A 1 121 ? -9.898 10.82 11.43 1 98.75 121 THR A C 1
ATOM 910 O O . THR A 1 121 ? -8.703 10.844 11.75 1 98.75 121 THR A O 1
ATOM 913 N N . LEU A 1 122 ? -10.297 10.609 10.25 1 98.81 122 LEU A N 1
ATOM 914 C CA . LEU A 1 122 ? -9.375 10.633 9.117 1 98.81 122 LEU A CA 1
ATOM 915 C C . LEU A 1 122 ? -9.188 12.055 8.594 1 98.81 122 LEU A C 1
ATOM 917 O O . LEU A 1 122 ? -10.141 12.68 8.133 1 98.81 122 LEU A O 1
ATOM 921 N N . VAL A 1 123 ? -7.977 12.57 8.688 1 98.88 123 VAL A N 1
ATOM 922 C CA . VAL A 1 123 ? -7.648 13.914 8.211 1 98.88 123 VAL A CA 1
ATOM 923 C C . VAL A 1 123 ? -7.199 13.844 6.75 1 98.88 123 VAL A C 1
ATOM 925 O O . VAL A 1 123 ? -6.203 13.188 6.43 1 98.88 123 VAL A O 1
ATOM 928 N N . VAL A 1 124 ? -7.965 14.516 5.891 1 98.62 124 VAL A N 1
ATOM 929 C CA . VAL A 1 124 ? -7.723 14.375 4.457 1 98.62 124 VAL A CA 1
ATOM 930 C C . VAL A 1 124 ? -7.672 15.758 3.807 1 98.62 124 VAL A C 1
ATOM 932 O O . VAL A 1 124 ? -7.953 16.766 4.453 1 98.62 124 VAL A O 1
ATOM 935 N N . GLY A 1 125 ? -7.152 15.797 2.564 1 97.69 125 GLY A N 1
ATOM 936 C CA . GLY A 1 125 ? -7.141 17.016 1.779 1 97.69 125 GLY A CA 1
ATOM 937 C C . GLY A 1 125 ? -8.398 17.203 0.948 1 97.69 125 GLY A C 1
ATOM 938 O O . GLY A 1 125 ? -9.508 16.953 1.425 1 97.69 125 GLY A O 1
ATOM 939 N N . ALA A 1 126 ? -8.203 17.641 -0.272 1 95.5 126 ALA A N 1
ATOM 940 C CA . ALA A 1 126 ? -9.32 18.047 -1.119 1 95.5 126 ALA A CA 1
ATOM 941 C C . ALA A 1 126 ? -9.781 16.891 -2.008 1 95.5 126 ALA A C 1
ATOM 943 O O . ALA A 1 126 ? -10.781 17.016 -2.721 1 95.5 126 ALA A O 1
ATOM 944 N N . ASP A 1 127 ? -9.062 15.789 -2.012 1 91.56 127 ASP A N 1
ATOM 945 C CA . ASP A 1 127 ? -9.398 14.68 -2.891 1 91.56 127 ASP A CA 1
ATOM 946 C C . ASP A 1 127 ? -10.844 14.234 -2.686 1 91.56 127 ASP A C 1
ATOM 948 O O . ASP A 1 127 ? -11.211 13.766 -1.604 1 91.56 127 ASP A O 1
ATOM 952 N N . PRO A 1 128 ? -11.695 14.297 -3.67 1 91.75 128 PRO A N 1
ATOM 953 C CA . PRO A 1 128 ? -13.125 13.992 -3.527 1 91.75 128 PRO A CA 1
ATOM 954 C C . PRO A 1 128 ? -13.398 12.516 -3.283 1 91.75 128 PRO A C 1
ATOM 956 O O . PRO A 1 128 ? -14.492 12.148 -2.848 1 91.75 128 PRO A O 1
ATOM 959 N N . GLU A 1 129 ? -12.414 11.719 -3.518 1 91.94 129 GLU A N 1
ATOM 960 C CA . GLU A 1 129 ? -12.594 10.273 -3.389 1 91.94 129 GLU A CA 1
ATOM 961 C C . GLU A 1 129 ? -12.922 9.891 -1.95 1 91.94 129 GLU A C 1
ATOM 963 O O . GLU A 1 129 ? -13.594 8.883 -1.712 1 91.94 129 GLU A O 1
ATOM 968 N N . PHE A 1 130 ? -12.562 10.688 -1.019 1 95.12 130 PHE A N 1
ATOM 969 C CA . PHE A 1 130 ? -12.82 10.375 0.382 1 95.12 13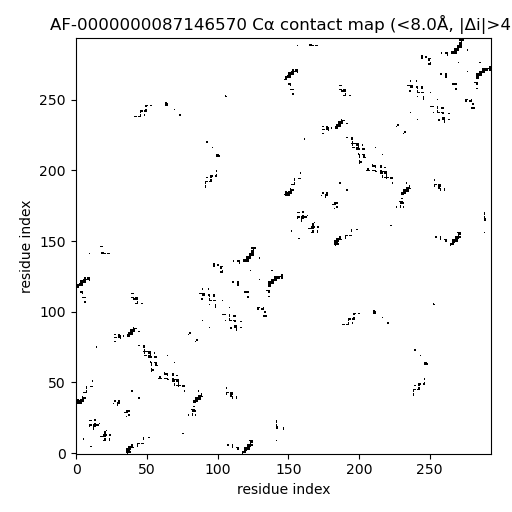0 PHE A CA 1
ATOM 970 C C . PHE A 1 130 ? -14.273 10.648 0.742 1 95.12 130 PHE A C 1
ATOM 972 O O . PHE A 1 130 ? -14.758 10.188 1.78 1 95.12 130 PHE A O 1
ATOM 979 N N . GLY A 1 131 ? -15.008 11.359 -0.087 1 90.81 131 GLY A N 1
ATOM 980 C CA . GLY A 1 131 ? -16.406 11.672 0.169 1 90.81 131 GLY A CA 1
ATOM 981 C C . GLY A 1 131 ? -17.344 10.516 -0.152 1 90.81 131 GLY A C 1
ATOM 982 O O . GLY A 1 131 ? -18.5 10.516 0.258 1 90.81 131 GLY A O 1
ATOM 983 N N . ASP A 1 132 ? -16.891 9.531 -0.864 1 90.12 132 ASP A N 1
ATOM 984 C CA . ASP A 1 132 ? -17.719 8.438 -1.342 1 90.12 132 ASP A CA 1
ATOM 985 C C . ASP A 1 132 ? -17.156 7.086 -0.913 1 90.12 132 ASP A C 1
ATOM 987 O O . ASP A 1 132 ? -17.125 6.137 -1.699 1 90.12 132 ASP A O 1
ATOM 991 N N . LEU A 1 133 ? -16.719 7.027 0.33 1 93.94 133 LEU A N 1
ATOM 992 C CA . LEU A 1 133 ? -16.156 5.781 0.832 1 93.94 133 LEU A CA 1
ATOM 993 C C . LEU A 1 133 ? -17.25 4.758 1.11 1 93.94 133 LEU A C 1
ATOM 995 O O . LEU A 1 133 ? -18.375 5.129 1.461 1 93.94 133 LEU A O 1
ATOM 999 N N . SER A 1 134 ? -16.906 3.49 0.96 1 92 134 SER A N 1
ATOM 1000 C CA . SER A 1 134 ? -17.828 2.389 1.183 1 92 134 SER A CA 1
ATOM 1001 C C . SER A 1 134 ? -18.172 2.244 2.662 1 92 134 SER A C 1
ATOM 1003 O O . SER A 1 134 ? -19.172 1.609 3.016 1 92 134 SER A O 1
ATOM 1005 N N . GLU A 1 135 ? -17.312 2.756 3.545 1 95.62 135 GLU A N 1
ATOM 1006 C CA . GLU A 1 135 ? -17.484 2.682 4.992 1 95.62 135 GLU A CA 1
ATOM 1007 C C . GLU A 1 135 ? -17.734 4.062 5.594 1 95.62 135 GLU A C 1
ATOM 1009 O O . GLU A 1 135 ? -17.344 5.078 5.012 1 95.62 135 GLU A O 1
ATOM 1014 N N . ASP A 1 136 ? -18.438 4.035 6.676 1 95.62 136 ASP A N 1
ATOM 1015 C CA . ASP A 1 136 ? -18.688 5.281 7.398 1 95.62 136 ASP A CA 1
ATOM 1016 C C . ASP A 1 136 ? -17.469 5.66 8.25 1 95.62 136 ASP A C 1
ATOM 1018 O O . ASP A 1 136 ? -17.266 5.102 9.328 1 95.62 136 ASP A O 1
ATOM 1022 N N . ILE A 1 137 ? -16.688 6.578 7.812 1 97.56 137 ILE A N 1
ATOM 1023 C CA . ILE A 1 137 ? -15.484 7.059 8.477 1 97.56 137 ILE A CA 1
ATOM 1024 C C . ILE A 1 137 ? -15.617 8.547 8.781 1 97.56 137 ILE A C 1
ATOM 1026 O O . ILE A 1 137 ? -16.109 9.32 7.941 1 97.56 137 ILE A O 1
ATOM 1030 N N . ASP A 1 138 ? -15.328 8.914 9.969 1 97.88 138 ASP A N 1
ATOM 1031 C CA . ASP A 1 138 ? -15.305 10.328 10.328 1 97.88 138 ASP A CA 1
ATOM 1032 C C . ASP A 1 138 ? -14.195 11.07 9.586 1 97.88 138 ASP A C 1
ATOM 1034 O O . ASP A 1 138 ? -13.016 10.781 9.781 1 97.88 138 ASP A O 1
ATOM 1038 N N . LEU A 1 139 ? -14.586 12.031 8.742 1 97.94 139 LEU A N 1
ATOM 1039 C CA . LEU A 1 139 ? -13.625 12.742 7.906 1 97.94 139 LEU A CA 1
ATOM 1040 C C . LEU A 1 139 ? -13.453 14.18 8.375 1 97.94 139 LEU A C 1
ATOM 1042 O O . LEU A 1 139 ? -14.43 14.828 8.766 1 97.94 139 LEU A O 1
ATOM 1046 N N . HIS A 1 140 ? -12.25 14.586 8.383 1 98.31 140 HIS A N 1
ATOM 1047 C CA . HIS A 1 140 ? -11.922 15.992 8.539 1 98.31 140 HIS A CA 1
ATOM 1048 C C . HIS A 1 140 ? -11.125 16.516 7.348 1 98.31 140 HIS A C 1
ATOM 1050 O O . HIS A 1 140 ? -9.977 16.109 7.137 1 98.31 140 HIS A O 1
ATOM 1056 N N . ARG A 1 141 ? -11.703 17.406 6.57 1 98.06 141 ARG A N 1
ATOM 1057 C CA . ARG A 1 141 ? -11.047 17.984 5.398 1 98.06 141 ARG A CA 1
ATOM 1058 C C . ARG A 1 141 ? -10.328 19.281 5.754 1 98.06 141 ARG A C 1
ATOM 1060 O O . ARG A 1 141 ? -10.945 20.203 6.277 1 98.06 141 ARG A O 1
ATOM 1067 N N . ILE A 1 142 ? -9.086 19.328 5.395 1 98.25 142 ILE A N 1
ATOM 1068 C CA . ILE A 1 142 ? -8.32 20.516 5.789 1 98.25 142 ILE A CA 1
ATOM 1069 C C . ILE A 1 142 ? -8.492 21.609 4.738 1 98.25 142 ILE A C 1
ATOM 1071 O O . ILE A 1 142 ? -8.164 22.766 4.988 1 98.25 142 ILE A O 1
ATOM 1075 N N . ARG A 1 143 ? -8.969 21.188 3.553 1 96.12 143 ARG A N 1
ATOM 1076 C CA . ARG A 1 143 ? -9.25 22.141 2.48 1 96.12 143 ARG A CA 1
ATOM 1077 C C . ARG A 1 143 ? -10.227 21.547 1.469 1 96.12 143 ARG A C 1
ATOM 1079 O O . ARG A 1 143 ? -10.391 20.328 1.401 1 96.12 143 ARG A O 1
ATOM 1086 N N . GLU A 1 144 ? -10.852 22.438 0.682 1 89.81 144 GLU A N 1
ATOM 1087 C CA . GLU A 1 144 ? -11.875 21.984 -0.259 1 89.81 144 GLU A CA 1
ATOM 1088 C C . GLU A 1 144 ? -11.367 22.047 -1.696 1 89.81 144 GLU A C 1
ATOM 1090 O O . GLU A 1 144 ? -11.93 21.406 -2.59 1 89.81 144 GLU A O 1
ATOM 1095 N N . GLU A 1 145 ? -10.266 22.797 -1.834 1 86.88 145 GLU A N 1
ATOM 1096 C CA . GLU A 1 145 ? -9.781 22.969 -3.201 1 86.88 145 GLU A CA 1
ATOM 1097 C C . GLU A 1 145 ? -8.367 22.422 -3.367 1 86.88 145 GLU A C 1
ATOM 1099 O O . GLU A 1 145 ? -7.566 22.453 -2.432 1 86.88 145 GLU A O 1
ATOM 1104 N N . PHE A 1 146 ? -8.234 21.828 -4.566 1 80.56 146 PHE A N 1
ATOM 1105 C CA . PHE A 1 146 ? -6.898 21.344 -4.906 1 80.56 146 PHE A CA 1
ATOM 1106 C C . PHE A 1 146 ? -5.938 22.516 -5.07 1 80.56 146 PHE A C 1
ATOM 1108 O O . PHE A 1 146 ? -6.336 23.594 -5.512 1 80.56 146 PHE A O 1
ATOM 1115 N N . VAL A 1 147 ? -4.789 22.219 -4.578 1 77.25 147 VAL A N 1
ATOM 1116 C CA . VAL A 1 147 ? -3.754 23.234 -4.781 1 77.25 147 VAL A CA 1
ATOM 1117 C C . VAL A 1 147 ? -2.723 22.719 -5.781 1 77.25 147 VAL A C 1
ATOM 1119 O O . VAL A 1 147 ? -2.441 21.531 -5.84 1 77.25 147 VAL A O 1
ATOM 1122 N N . MET B 1 1 ? 15.922 -18.312 5.227 1 85.81 1 MET B N 1
ATOM 1123 C CA . MET B 1 1 ? 16.109 -17.531 4.012 1 85.81 1 MET B CA 1
ATOM 1124 C C . MET B 1 1 ? 14.875 -17.594 3.121 1 85.81 1 MET B C 1
ATOM 1126 O O . MET B 1 1 ? 14.211 -18.625 3.053 1 85.81 1 MET B O 1
ATOM 1130 N N . THR B 1 2 ? 14.273 -16.469 2.578 1 95.12 2 THR B N 1
ATOM 1131 C CA . THR B 1 2 ? 13.102 -16.438 1.711 1 95.12 2 THR B CA 1
ATOM 1132 C C . THR B 1 2 ? 13.492 -16.688 0.26 1 95.12 2 THR B C 1
ATOM 1134 O O . THR B 1 2 ? 14.414 -16.062 -0.26 1 95.12 2 THR B O 1
ATOM 1137 N N . ASP B 1 3 ? 12.875 -17.688 -0.363 1 98.5 3 ASP B N 1
ATOM 1138 C CA . ASP B 1 3 ? 13.195 -18.047 -1.742 1 98.5 3 ASP B CA 1
ATOM 1139 C C . ASP B 1 3 ? 12.43 -17.172 -2.729 1 98.5 3 ASP B C 1
ATOM 1141 O O . ASP B 1 3 ? 13 -16.656 -3.693 1 98.5 3 ASP B O 1
ATOM 1145 N N . TYR B 1 4 ? 11.125 -16.984 -2.432 1 98.88 4 TYR B N 1
ATOM 1146 C CA . TYR B 1 4 ? 10.266 -16.312 -3.408 1 98.88 4 TYR B CA 1
ATOM 1147 C C . TYR B 1 4 ? 9.43 -15.227 -2.748 1 98.88 4 TYR B C 1
ATOM 1149 O O . TYR B 1 4 ? 8.898 -15.422 -1.653 1 98.88 4 TYR B O 1
ATOM 1157 N N . VAL B 1 5 ? 9.359 -14.102 -3.336 1 98.94 5 VAL B N 1
ATOM 1158 C CA . VAL B 1 5 ? 8.312 -13.109 -3.115 1 98.94 5 VAL B CA 1
ATOM 1159 C C . VAL B 1 5 ? 7.395 -13.047 -4.332 1 98.94 5 VAL B C 1
ATOM 1161 O O . VAL B 1 5 ? 7.863 -12.906 -5.465 1 98.94 5 VAL B O 1
ATOM 1164 N N . PHE B 1 6 ? 6.117 -13.211 -4.137 1 98.94 6 PHE B N 1
ATOM 1165 C CA . PHE B 1 6 ? 5.184 -13.18 -5.254 1 98.94 6 PHE B CA 1
ATOM 1166 C C . PHE B 1 6 ? 4.539 -11.805 -5.387 1 98.94 6 PHE B C 1
ATOM 1168 O O . PHE B 1 6 ? 4.07 -11.242 -4.398 1 98.94 6 PHE B O 1
ATOM 1175 N N . ASP B 1 7 ? 4.566 -11.266 -6.621 1 98.81 7 ASP B N 1
ATOM 1176 C CA . ASP B 1 7 ? 3.648 -10.18 -6.953 1 98.81 7 ASP B CA 1
ATOM 1177 C C . ASP B 1 7 ? 2.225 -10.695 -7.129 1 98.81 7 ASP B C 1
ATOM 1179 O O . ASP B 1 7 ? 1.985 -11.906 -7.062 1 98.81 7 ASP B O 1
ATOM 1183 N N . THR B 1 8 ? 1.327 -9.789 -7.355 1 98.81 8 THR B N 1
ATOM 1184 C CA . THR B 1 8 ? -0.082 -10.172 -7.379 1 98.81 8 THR B CA 1
ATOM 1185 C C . THR B 1 8 ? -0.421 -10.914 -8.664 1 98.81 8 THR B C 1
ATOM 1187 O O . THR B 1 8 ? -1.122 -11.93 -8.633 1 98.81 8 THR B O 1
ATOM 1190 N N . GLU B 1 9 ? 0.093 -10.5 -9.773 1 98.44 9 GLU B N 1
ATOM 1191 C CA . GLU B 1 9 ? -0.302 -11.008 -11.086 1 98.44 9 GLU B CA 1
ATOM 1192 C C . GLU B 1 9 ? -0.071 -12.508 -11.18 1 98.44 9 GLU B C 1
ATOM 1194 O O . GLU B 1 9 ? -0.955 -13.25 -11.617 1 98.44 9 GLU B O 1
ATOM 1199 N N . PRO B 1 10 ? 1.113 -13.062 -10.773 1 98.75 10 PRO B N 1
ATOM 1200 C CA . PRO B 1 10 ? 1.311 -14.508 -10.844 1 98.75 10 PRO B CA 1
ATOM 1201 C C . PRO B 1 10 ? 0.284 -15.289 -10.023 1 98.75 10 PRO B C 1
ATOM 1203 O O . PRO B 1 10 ? -0.137 -16.375 -10.422 1 98.75 10 PRO B O 1
ATOM 1206 N N . LEU B 1 11 ? -0.116 -14.773 -8.914 1 98.88 11 LEU B N 1
ATOM 1207 C CA . LEU B 1 11 ? -1.051 -15.469 -8.039 1 98.88 11 LEU B CA 1
ATOM 1208 C C . LEU B 1 11 ? -2.449 -15.5 -8.648 1 98.88 11 LEU B C 1
ATOM 1210 O O . LEU B 1 11 ? -3.152 -16.5 -8.555 1 98.88 11 LEU B O 1
ATOM 1214 N N . ILE B 1 12 ? -2.83 -14.383 -9.281 1 98.5 12 ILE B N 1
ATOM 1215 C CA . ILE B 1 12 ? -4.102 -14.359 -9.992 1 98.5 12 ILE B CA 1
ATOM 1216 C C . ILE B 1 12 ? -4.062 -15.352 -11.148 1 98.5 12 ILE B C 1
ATOM 1218 O O . ILE B 1 12 ? -5.023 -16.094 -11.375 1 98.5 12 ILE B O 1
ATOM 1222 N N . ALA B 1 13 ? -2.883 -15.359 -11.891 1 98.38 13 ALA B N 1
ATOM 1223 C CA . ALA B 1 13 ? -2.715 -16.328 -12.969 1 98.38 13 ALA B CA 1
ATOM 1224 C C . ALA B 1 13 ? -2.895 -17.75 -12.469 1 98.38 13 ALA B C 1
ATOM 1226 O O . ALA B 1 13 ? -3.547 -18.578 -13.117 1 98.38 13 ALA B O 1
ATOM 1227 N N . TYR B 1 14 ? -2.363 -18.078 -11.297 1 98.81 14 TYR B N 1
ATOM 1228 C CA . TYR B 1 14 ? -2.502 -19.375 -10.664 1 98.81 14 TYR B CA 1
ATOM 1229 C C . TYR B 1 14 ? -3.967 -19.703 -10.406 1 98.81 14 TYR B C 1
ATOM 1231 O O . TYR B 1 14 ? -4.453 -20.766 -10.812 1 98.81 14 TYR B O 1
ATOM 1239 N N . PHE B 1 15 ? -4.73 -18.812 -9.781 1 98.69 15 PHE B N 1
ATOM 1240 C CA . PHE B 1 15 ? -6.098 -19.078 -9.352 1 98.69 15 PHE B CA 1
ATOM 1241 C C . PHE B 1 15 ? -7.023 -19.219 -10.555 1 98.69 15 PHE B C 1
ATOM 1243 O O . PHE B 1 15 ? -8.008 -19.953 -10.508 1 98.69 15 PHE B O 1
ATOM 1250 N N . TYR B 1 16 ? -6.676 -18.578 -11.648 1 98 16 TYR B N 1
ATOM 1251 C CA . TYR B 1 16 ? -7.586 -18.562 -12.789 1 98 16 TYR B CA 1
ATOM 1252 C C . TYR B 1 16 ? -7.035 -19.406 -13.938 1 98 16 TYR B C 1
ATOM 1254 O O . TYR B 1 16 ? -7.516 -19.312 -15.07 1 98 16 TYR B O 1
ATOM 1262 N N . ASP B 1 17 ? -5.957 -20.109 -13.727 1 98.12 17 ASP B N 1
ATOM 1263 C CA . ASP B 1 17 ? -5.348 -21.031 -14.688 1 98.12 17 ASP B CA 1
ATOM 1264 C C . ASP B 1 17 ? -4.98 -20.297 -15.977 1 98.12 17 ASP B C 1
ATOM 1266 O O . ASP B 1 17 ? -5.336 -20.734 -17.078 1 98.12 17 ASP B O 1
ATOM 1270 N N . GLU B 1 18 ? -4.453 -19.172 -15.82 1 97.88 18 GLU B N 1
ATOM 1271 C CA . GLU B 1 18 ? -3.969 -18.359 -16.938 1 97.88 18 GLU B CA 1
ATOM 1272 C C . GLU B 1 18 ? -2.574 -18.812 -17.375 1 97.88 18 GLU B C 1
ATOM 1274 O O . GLU B 1 18 ? -1.939 -19.625 -16.688 1 97.88 18 GLU B O 1
ATOM 1279 N N . PRO B 1 19 ? -2.123 -18.359 -18.578 1 97.75 19 PRO B N 1
ATOM 1280 C CA . PRO B 1 19 ? -0.742 -18.656 -18.953 1 97.75 19 PRO B CA 1
ATOM 1281 C C . PRO B 1 19 ? 0.26 -18.328 -17.844 1 97.75 19 PRO B C 1
ATOM 1283 O O . PRO B 1 19 ? 0.228 -17.234 -17.281 1 97.75 19 PRO B O 1
ATOM 1286 N N . GLY B 1 20 ? 1.14 -19.281 -17.484 1 97.88 20 GLY B N 1
ATOM 1287 C CA . GLY B 1 20 ? 2.123 -19.125 -16.422 1 97.88 20 GLY B CA 1
ATOM 1288 C C . GLY B 1 20 ? 1.706 -19.781 -15.117 1 97.88 20 GLY B C 1
ATOM 1289 O O . GLY B 1 20 ? 2.516 -19.906 -14.195 1 97.88 20 GLY B O 1
ATOM 1290 N N . ALA B 1 21 ? 0.508 -20.25 -15.094 1 98.44 21 ALA B N 1
ATOM 1291 C CA . ALA B 1 21 ? -0.028 -20.828 -13.859 1 98.44 21 ALA B CA 1
ATOM 1292 C C . ALA B 1 21 ? 0.794 -22.047 -13.422 1 98.44 21 ALA B C 1
ATOM 1294 O O . ALA B 1 21 ? 1.017 -22.25 -12.227 1 98.44 21 ALA B O 1
ATOM 1295 N N . ALA B 1 22 ? 1.221 -22.859 -14.328 1 98.5 22 ALA B N 1
ATOM 1296 C CA . ALA B 1 22 ? 1.988 -24.062 -14.008 1 98.5 22 ALA B CA 1
ATOM 1297 C C . ALA B 1 22 ? 3.295 -23.703 -13.305 1 98.5 22 ALA B C 1
ATOM 1299 O O . ALA B 1 22 ? 3.738 -24.422 -12.406 1 98.5 22 ALA B O 1
ATOM 1300 N N . ASP B 1 23 ? 3.857 -22.656 -13.758 1 98.44 23 ASP B N 1
ATOM 1301 C CA . ASP B 1 23 ? 5.094 -22.172 -13.148 1 98.44 23 ASP B CA 1
ATOM 1302 C C . ASP B 1 23 ? 4.875 -21.781 -11.688 1 98.44 23 ASP B C 1
ATOM 1304 O O . ASP B 1 23 ? 5.672 -22.141 -10.82 1 98.44 23 ASP B O 1
ATOM 1308 N N . VAL B 1 24 ? 3.824 -21.078 -11.359 1 98.88 24 VAL B N 1
ATOM 1309 C CA . VAL B 1 24 ? 3.479 -20.672 -10 1 98.88 24 VAL B CA 1
ATOM 1310 C C . VAL B 1 24 ? 3.143 -21.906 -9.164 1 98.88 24 VAL B C 1
ATOM 1312 O O . VAL B 1 24 ? 3.568 -22.016 -8.008 1 98.88 24 VAL B O 1
ATOM 1315 N N . THR B 1 25 ? 2.422 -22.828 -9.789 1 98.75 25 THR B N 1
ATOM 1316 C CA . THR B 1 25 ? 2.033 -24.062 -9.109 1 98.75 25 THR B CA 1
ATOM 1317 C C . THR B 1 25 ? 3.264 -24.812 -8.602 1 98.75 25 THR B C 1
ATOM 1319 O O . THR B 1 25 ? 3.289 -25.266 -7.457 1 98.75 25 THR B O 1
ATOM 1322 N N . GLU B 1 26 ? 4.23 -24.906 -9.391 1 98.75 26 GLU B N 1
ATOM 1323 C CA . GLU B 1 26 ? 5.457 -25.609 -9.016 1 98.75 26 GLU B CA 1
ATOM 1324 C C . GLU B 1 26 ? 6.102 -24.969 -7.793 1 98.75 26 GLU B C 1
ATOM 1326 O O . GLU B 1 26 ? 6.547 -25.672 -6.879 1 98.75 26 GLU B O 1
ATOM 1331 N N . ARG B 1 27 ? 6.148 -23.688 -7.734 1 98.81 27 ARG B N 1
ATOM 1332 C CA . ARG B 1 27 ? 6.766 -22.953 -6.633 1 98.81 27 ARG B CA 1
ATOM 1333 C C . ARG B 1 27 ? 5.934 -23.078 -5.359 1 98.81 27 ARG B C 1
ATOM 1335 O O . ARG B 1 27 ? 6.48 -23.266 -4.27 1 98.81 27 ARG B O 1
ATOM 1342 N N . LEU B 1 28 ? 4.625 -23.016 -5.504 1 98.81 28 LEU B N 1
ATOM 1343 C CA . LEU B 1 28 ? 3.742 -23.172 -4.352 1 98.81 28 LEU B CA 1
ATOM 1344 C C . LEU B 1 28 ? 3.852 -24.578 -3.77 1 98.81 28 LEU B C 1
ATOM 1346 O O . LEU B 1 28 ? 3.83 -24.766 -2.551 1 98.81 28 LEU B O 1
ATOM 1350 N N . GLN B 1 29 ? 3.967 -25.531 -4.664 1 98.75 29 GLN B N 1
ATOM 1351 C CA . GLN B 1 29 ? 4.121 -26.906 -4.211 1 98.75 29 GLN B CA 1
ATOM 1352 C C . GLN B 1 29 ? 5.438 -27.094 -3.457 1 98.75 29 GLN B C 1
ATOM 1354 O O . GLN B 1 29 ? 5.48 -27.781 -2.438 1 98.75 29 GLN B O 1
ATOM 1359 N N . ALA B 1 30 ? 6.492 -26.516 -3.967 1 98.75 30 ALA B N 1
ATOM 1360 C CA . ALA B 1 30 ? 7.777 -26.562 -3.275 1 98.75 30 ALA B CA 1
ATOM 1361 C C . ALA B 1 30 ? 7.684 -25.938 -1.89 1 98.75 30 ALA B C 1
ATOM 1363 O O . ALA B 1 30 ? 8.312 -26.406 -0.94 1 98.75 30 ALA B O 1
ATOM 1364 N N . ILE B 1 31 ? 6.922 -24.859 -1.744 1 98.75 31 ILE B N 1
ATOM 1365 C CA . ILE B 1 31 ? 6.719 -24.188 -0.465 1 98.75 31 ILE B CA 1
ATOM 1366 C C . ILE B 1 31 ? 5.922 -25.094 0.471 1 98.75 31 ILE B C 1
ATOM 1368 O O . ILE B 1 31 ? 6.254 -25.219 1.651 1 98.75 31 ILE B O 1
ATOM 1372 N N . GLU B 1 32 ? 4.934 -25.719 -0.111 1 98.44 32 GLU B N 1
ATOM 1373 C CA . GLU B 1 32 ? 4.047 -26.578 0.667 1 98.44 32 GLU B CA 1
ATOM 1374 C C . GLU B 1 32 ? 4.824 -27.719 1.324 1 98.44 32 GLU B C 1
ATOM 1376 O O . GLU B 1 32 ? 4.57 -28.062 2.479 1 98.44 32 GLU B O 1
ATOM 1381 N N . ILE B 1 33 ? 5.758 -28.25 0.659 1 98.25 33 ILE B N 1
ATOM 1382 C CA . ILE B 1 33 ? 6.496 -29.391 1.191 1 98.25 33 ILE B CA 1
ATOM 1383 C C . ILE B 1 33 ? 7.781 -28.922 1.86 1 98.25 33 ILE B C 1
ATOM 1385 O O . ILE B 1 33 ? 8.695 -29.703 2.102 1 98.25 33 ILE B O 1
ATOM 1389 N N . GLU B 1 34 ? 7.949 -27.594 2.027 1 97.69 34 GLU B N 1
ATOM 1390 C CA . GLU B 1 34 ? 9 -26.938 2.805 1 97.69 34 GLU B CA 1
ATOM 1391 C C . GLU B 1 34 ? 10.359 -27.078 2.113 1 97.69 34 GLU B C 1
ATOM 1393 O O . GLU B 1 34 ? 11.391 -27.156 2.777 1 97.69 34 GLU B O 1
ATOM 1398 N N . GLU B 1 35 ? 10.336 -27.219 0.87 1 98.38 35 GLU B N 1
ATOM 1399 C CA . GLU B 1 35 ? 11.562 -27.203 0.084 1 98.38 35 GLU B CA 1
ATOM 1400 C C . GLU B 1 35 ? 11.93 -25.781 -0.342 1 98.38 35 GLU B C 1
ATOM 1402 O O . GLU B 1 35 ? 13.055 -25.547 -0.797 1 98.38 35 GLU B O 1
ATOM 1407 N N . ALA B 1 36 ? 11.047 -24.891 -0.27 1 98.56 36 ALA B N 1
ATOM 1408 C CA . ALA B 1 36 ? 11.242 -23.469 -0.516 1 98.56 36 ALA B CA 1
ATOM 1409 C C . ALA B 1 36 ? 10.391 -22.625 0.433 1 98.56 36 ALA B C 1
ATOM 1411 O O . ALA B 1 36 ? 9.531 -23.156 1.135 1 98.56 36 ALA B O 1
ATOM 1412 N N . SER B 1 37 ? 10.672 -21.375 0.487 1 98.75 37 SER B N 1
ATOM 1413 C CA . SER B 1 37 ? 9.875 -20.422 1.263 1 98.75 37 SER B CA 1
ATOM 1414 C C . SER B 1 37 ? 9.328 -19.312 0.378 1 98.75 37 SER B C 1
ATOM 1416 O O . SER B 1 37 ? 10.008 -18.844 -0.531 1 98.75 37 SER B O 1
ATOM 1418 N N . GLY B 1 38 ? 8.078 -18.984 0.619 1 98.69 38 GLY B N 1
ATOM 1419 C CA . GLY B 1 38 ? 7.406 -17.953 -0.146 1 98.69 38 GLY B CA 1
ATOM 1420 C C . GLY B 1 38 ? 6.719 -16.922 0.727 1 98.69 38 GLY B C 1
ATOM 1421 O O . GLY B 1 38 ? 6.16 -17.25 1.772 1 98.69 38 GLY B O 1
ATOM 1422 N N . VAL B 1 39 ? 6.836 -15.703 0.346 1 98.88 39 VAL B N 1
ATOM 1423 C CA . VAL B 1 39 ? 6.254 -14.586 1.084 1 98.88 39 VAL B CA 1
ATOM 1424 C C . VAL B 1 39 ? 5.523 -13.656 0.12 1 98.88 39 VAL B C 1
ATOM 1426 O O . VAL B 1 39 ? 5.875 -13.57 -1.058 1 98.88 39 VAL B O 1
ATOM 1429 N N . ILE B 1 40 ? 4.484 -13.07 0.554 1 98.94 40 ILE B N 1
ATOM 1430 C CA . ILE B 1 40 ? 3.881 -11.922 -0.119 1 98.94 40 ILE B CA 1
ATOM 1431 C C . ILE B 1 40 ? 3.875 -10.719 0.818 1 98.94 40 ILE B C 1
ATOM 1433 O O . ILE B 1 40 ? 3.898 -10.875 2.041 1 98.94 40 ILE B O 1
ATOM 1437 N N . SER B 1 41 ? 3.896 -9.539 0.188 1 98.88 41 SER B N 1
ATOM 1438 C CA . SER B 1 41 ? 3.766 -8.328 0.996 1 98.88 41 SER B CA 1
ATOM 1439 C C . SER B 1 41 ? 2.336 -8.156 1.497 1 98.88 41 SER B C 1
ATOM 1441 O O . SER B 1 41 ? 1.401 -8.742 0.947 1 98.88 41 SER B O 1
ATOM 1443 N N . HIS B 1 42 ? 2.215 -7.375 2.5 1 98.81 42 HIS B N 1
ATOM 1444 C CA . HIS B 1 42 ? 0.9 -6.969 2.98 1 98.81 42 HIS B CA 1
ATOM 1445 C C . HIS B 1 42 ? 0.067 -6.359 1.857 1 98.81 42 HIS B C 1
ATOM 1447 O O . HIS B 1 42 ? -1.122 -6.66 1.729 1 98.81 42 HIS B O 1
ATOM 1453 N N . ALA B 1 43 ? 0.657 -5.523 1.01 1 98.81 43 ALA B N 1
ATOM 1454 C CA . ALA B 1 43 ? -0.028 -4.914 -0.125 1 98.81 43 ALA B CA 1
ATOM 1455 C C . ALA B 1 43 ? -0.465 -5.969 -1.137 1 98.81 43 ALA B C 1
ATOM 1457 O O . ALA B 1 43 ? -1.557 -5.883 -1.703 1 98.81 43 ALA B O 1
ATOM 1458 N N . THR B 1 44 ? 0.383 -6.949 -1.357 1 98.88 44 THR B N 1
ATOM 1459 C CA . THR B 1 44 ? 0.04 -8.023 -2.279 1 98.88 44 THR B CA 1
ATOM 1460 C C . THR B 1 44 ? -1.15 -8.82 -1.76 1 98.88 44 THR B C 1
ATOM 1462 O O . THR B 1 44 ? -2.049 -9.18 -2.525 1 98.88 44 THR B O 1
ATOM 1465 N N . ALA B 1 45 ? -1.16 -9.102 -0.464 1 98.88 45 ALA B N 1
ATOM 1466 C CA . ALA B 1 45 ? -2.303 -9.789 0.132 1 98.88 45 ALA B CA 1
ATOM 1467 C C . ALA B 1 45 ? -3.594 -9 -0.099 1 98.88 45 ALA B C 1
ATOM 1469 O O . ALA B 1 45 ? -4.613 -9.578 -0.488 1 98.88 45 ALA B O 1
ATOM 1470 N N . THR B 1 46 ? -3.521 -7.703 0.11 1 98.88 46 THR B N 1
ATOM 1471 C CA . THR B 1 46 ? -4.645 -6.805 -0.129 1 98.88 46 THR B CA 1
ATOM 1472 C C . THR B 1 46 ? -5.102 -6.883 -1.583 1 98.88 46 THR B C 1
ATOM 1474 O O . THR B 1 46 ? -6.297 -7.008 -1.857 1 98.88 46 THR B O 1
ATOM 1477 N N . GLU B 1 47 ? -4.152 -6.852 -2.486 1 98.88 47 GLU B N 1
ATOM 1478 C CA . GLU B 1 47 ? -4.449 -6.863 -3.916 1 98.88 47 GLU B CA 1
ATOM 1479 C C . GLU B 1 47 ? -5.062 -8.195 -4.34 1 98.88 47 GLU B C 1
ATOM 1481 O O . GLU B 1 47 ? -5.996 -8.227 -5.145 1 98.88 47 GLU B O 1
ATOM 1486 N N . VAL B 1 48 ? -4.535 -9.297 -3.852 1 98.88 48 VAL B N 1
ATOM 1487 C CA . VAL B 1 48 ? -5.086 -10.602 -4.188 1 98.88 48 VAL B CA 1
ATOM 1488 C C . VAL B 1 48 ? -6.57 -10.641 -3.842 1 98.88 48 VAL B C 1
ATOM 1490 O O . VAL B 1 48 ? -7.398 -11.023 -4.676 1 98.88 48 VAL B O 1
ATOM 1493 N N . VAL B 1 49 ? -6.934 -10.117 -2.691 1 98.81 49 VAL B N 1
ATOM 1494 C CA . VAL B 1 49 ? -8.305 -10.227 -2.201 1 98.81 49 VAL B CA 1
ATOM 1495 C C . VAL B 1 49 ? -9.219 -9.312 -3.018 1 98.81 49 VAL B C 1
ATOM 1497 O O . VAL B 1 49 ? -10.227 -9.766 -3.561 1 98.81 49 VAL B O 1
ATOM 1500 N N . TYR B 1 50 ? -8.844 -8.023 -3.201 1 98.5 50 TYR B N 1
ATOM 1501 C CA . TYR B 1 50 ? -9.82 -7.133 -3.814 1 98.5 50 TYR B CA 1
ATOM 1502 C C . TYR B 1 50 ? -9.867 -7.328 -5.324 1 98.5 50 TYR B C 1
ATOM 1504 O O . TYR B 1 50 ? -10.914 -7.172 -5.945 1 98.5 50 TYR B O 1
ATOM 1512 N N . LYS B 1 51 ? -8.734 -7.738 -5.973 1 98.38 51 LYS B N 1
ATOM 1513 C CA . LYS B 1 51 ? -8.766 -7.977 -7.41 1 98.38 51 LYS B CA 1
ATOM 1514 C C . LYS B 1 51 ? -9.578 -9.219 -7.746 1 98.38 51 LYS B C 1
ATOM 1516 O O . LYS B 1 51 ? -10.352 -9.227 -8.711 1 98.38 51 LYS B O 1
ATOM 1521 N N . ILE B 1 52 ? -9.406 -10.281 -6.941 1 98.62 52 ILE B N 1
ATOM 1522 C CA . ILE B 1 52 ? -10.211 -11.484 -7.156 1 98.62 52 ILE B CA 1
ATOM 1523 C C . ILE B 1 52 ? -11.68 -11.172 -6.891 1 98.62 52 ILE B C 1
ATOM 1525 O O . ILE B 1 52 ? -12.555 -11.578 -7.66 1 98.62 52 ILE B O 1
ATOM 1529 N N . ALA B 1 53 ? -11.961 -10.414 -5.773 1 98.62 53 ALA B N 1
ATOM 1530 C CA . ALA B 1 53 ? -13.344 -10.023 -5.496 1 98.62 53 ALA B CA 1
ATOM 1531 C C . ALA B 1 53 ? -13.953 -9.281 -6.68 1 98.62 53 ALA B C 1
ATOM 1533 O O . ALA B 1 53 ? -15.102 -9.531 -7.055 1 98.62 53 ALA B O 1
ATOM 1534 N N . ARG B 1 54 ? -13.219 -8.406 -7.301 1 98.06 54 ARG B N 1
ATOM 1535 C CA . ARG B 1 54 ? -13.711 -7.648 -8.445 1 98.06 54 ARG B CA 1
ATOM 1536 C C . ARG B 1 54 ? -13.938 -8.555 -9.648 1 98.06 54 ARG B C 1
ATOM 1538 O O . ARG B 1 54 ? -14.938 -8.43 -10.352 1 98.06 54 ARG B O 1
ATOM 1545 N N . LEU B 1 55 ? -12.977 -9.438 -9.867 1 97.69 55 LEU B N 1
ATOM 1546 C CA . LEU B 1 55 ? -13.102 -10.383 -10.977 1 97.69 55 LEU B CA 1
ATOM 1547 C C . LEU B 1 55 ? -14.367 -11.227 -10.828 1 97.69 55 LEU B C 1
ATOM 1549 O O . LEU B 1 55 ? -15.047 -11.508 -11.812 1 97.69 55 LEU B O 1
ATOM 1553 N N . GLU B 1 56 ? -14.734 -11.547 -9.602 1 98.12 56 GLU B N 1
ATOM 1554 C CA . GLU B 1 56 ? -15.844 -12.445 -9.305 1 98.12 56 GLU B CA 1
ATOM 1555 C C . GLU B 1 56 ? -17.188 -11.742 -9.508 1 98.12 56 GLU B C 1
ATOM 1557 O O . GLU B 1 56 ? -18.234 -12.398 -9.547 1 98.12 56 GLU B O 1
ATOM 1562 N N . THR B 1 57 ? -17.141 -10.438 -9.672 1 97.81 57 THR B N 1
ATOM 1563 C CA . THR B 1 57 ? -18.375 -9.719 -9.93 1 97.81 57 THR B CA 1
ATOM 1564 C C . THR B 1 57 ? -18.859 -9.953 -11.367 1 97.81 57 THR B C 1
ATOM 1566 O O . THR B 1 57 ? -20.016 -9.695 -11.695 1 97.81 57 THR B O 1
ATOM 1569 N N . GLY B 1 58 ? -17.922 -10.328 -12.219 1 96.5 58 GLY B N 1
ATOM 1570 C CA . GLY B 1 58 ? -18.219 -10.5 -13.633 1 96.5 58 GLY B CA 1
ATOM 1571 C C . GLY B 1 58 ? -18.047 -9.227 -14.43 1 96.5 58 GLY B C 1
ATOM 1572 O O . GLY B 1 58 ? -18.016 -9.258 -15.664 1 96.5 58 GLY B O 1
ATOM 1573 N N . ASP B 1 59 ? -17.984 -8.125 -13.797 1 95.25 59 ASP B N 1
ATOM 1574 C CA . ASP B 1 59 ? -17.719 -6.82 -14.398 1 95.25 59 ASP B CA 1
ATOM 1575 C C . ASP B 1 59 ? -16.812 -5.977 -13.5 1 95.25 59 ASP B C 1
ATOM 1577 O O . ASP B 1 59 ? -17.25 -4.973 -12.938 1 95.25 59 ASP B O 1
ATOM 1581 N N . PRO B 1 60 ? -15.547 -6.348 -13.477 1 91.69 60 PRO B N 1
ATOM 1582 C CA . PRO B 1 60 ? -14.625 -5.852 -12.445 1 91.69 60 PRO B CA 1
ATOM 1583 C C . PRO B 1 60 ? -14.477 -4.332 -12.477 1 91.69 60 PRO B C 1
ATOM 1585 O O . PRO B 1 60 ? -14.117 -3.723 -11.461 1 91.69 60 PRO B O 1
ATOM 1588 N N . ASN B 1 61 ? -14.805 -3.619 -13.562 1 89.75 61 ASN B N 1
ATOM 1589 C CA . ASN B 1 61 ? -14.578 -2.184 -13.672 1 89.75 61 ASN B CA 1
ATOM 1590 C C . ASN B 1 61 ? -15.828 -1.39 -13.312 1 89.75 61 ASN B C 1
ATOM 1592 O O . ASN B 1 61 ? -15.766 -0.173 -13.125 1 89.75 61 ASN B O 1
ATOM 1596 N N . GLN B 1 62 ? -16.953 -2.109 -13.117 1 90.25 62 GLN B N 1
ATOM 1597 C CA . GLN B 1 62 ? -18.188 -1.362 -12.984 1 90.25 62 GLN B CA 1
ATOM 1598 C C . GLN B 1 62 ? -18.953 -1.769 -11.719 1 90.25 62 GLN B C 1
ATOM 1600 O O . GLN B 1 62 ? -19.672 -0.962 -11.141 1 90.25 62 GLN B O 1
ATOM 1605 N N . THR B 1 63 ? -18.844 -2.988 -11.383 1 94.19 63 THR B N 1
ATOM 1606 C CA . THR B 1 63 ? -19.641 -3.514 -10.281 1 94.19 63 THR B CA 1
ATOM 1607 C C . THR B 1 63 ? -18.797 -3.717 -9.031 1 94.19 63 THR B C 1
ATOM 1609 O O . THR B 1 63 ? -17.844 -4.508 -9.047 1 94.19 63 THR B O 1
ATOM 1612 N N . PRO B 1 64 ? -19.125 -3.002 -7.969 1 95.06 64 PRO B N 1
ATOM 1613 C CA . PRO B 1 64 ? -18.391 -3.277 -6.727 1 95.06 64 PRO B CA 1
ATOM 1614 C C . PRO B 1 64 ? -18.719 -4.648 -6.145 1 95.06 64 PRO B C 1
ATOM 1616 O O . PRO B 1 64 ? -19.859 -5.105 -6.23 1 95.06 64 PRO B O 1
ATOM 1619 N N . PRO B 1 65 ? -17.734 -5.27 -5.57 1 97.94 65 PRO B N 1
ATOM 1620 C CA . PRO B 1 65 ? -17.984 -6.59 -4.98 1 97.94 65 PRO B CA 1
ATOM 1621 C C . PRO B 1 65 ? -18.812 -6.52 -3.703 1 97.94 65 PRO B C 1
ATOM 1623 O O . PRO B 1 65 ? -18.75 -5.523 -2.979 1 97.94 65 PRO B O 1
ATOM 1626 N N . GLY B 1 66 ? -19.594 -7.594 -3.475 1 97.31 66 GLY B N 1
ATOM 1627 C CA . GLY B 1 66 ? -20.25 -7.82 -2.199 1 97.31 66 GLY B CA 1
ATOM 1628 C C . GLY B 1 66 ? -19.516 -8.805 -1.311 1 97.31 66 GLY B C 1
ATOM 1629 O O . GLY B 1 66 ? -18.344 -9.125 -1.563 1 97.31 66 GLY B O 1
ATOM 1630 N N . ASN B 1 67 ? -20.141 -9.227 -0.258 1 97.62 67 ASN B N 1
ATOM 1631 C CA . ASN B 1 67 ? -19.516 -10.094 0.731 1 97.62 67 ASN B CA 1
ATOM 1632 C C . ASN B 1 67 ? -19.094 -11.422 0.117 1 97.62 67 ASN B C 1
ATOM 1634 O O . ASN B 1 67 ? -18.016 -11.945 0.44 1 97.62 67 ASN B O 1
ATOM 1638 N N . ASP B 1 68 ? -19.891 -11.953 -0.764 1 98.44 68 ASP B N 1
ATOM 1639 C CA . ASP B 1 68 ? -19.578 -13.242 -1.362 1 98.44 68 ASP B CA 1
ATOM 1640 C C . ASP B 1 68 ? -18.297 -13.172 -2.189 1 98.44 68 ASP B C 1
ATOM 1642 O O . ASP B 1 68 ? -17.469 -14.086 -2.145 1 98.44 68 ASP B O 1
ATOM 1646 N N . GLU B 1 69 ? -18.203 -12.133 -3.014 1 98.62 69 GLU B N 1
ATOM 1647 C CA . GLU B 1 69 ? -17 -11.953 -3.822 1 98.62 69 GLU B CA 1
ATOM 1648 C C . GLU B 1 69 ? -15.766 -11.766 -2.943 1 98.62 69 GLU B C 1
ATOM 1650 O O . GLU B 1 69 ? -14.711 -12.336 -3.217 1 98.62 69 GLU B O 1
ATOM 1655 N N . PHE B 1 70 ? -15.891 -11.016 -1.86 1 98.44 70 PHE B N 1
ATOM 1656 C CA . PHE B 1 70 ? -14.773 -10.82 -0.946 1 98.44 70 PHE B CA 1
ATOM 1657 C C . PHE B 1 70 ? -14.414 -12.125 -0.245 1 98.44 70 PHE B C 1
ATOM 1659 O O . PHE B 1 70 ? -13.234 -12.406 -0.01 1 98.44 70 PHE B O 1
ATOM 1666 N N . ASP B 1 71 ? -15.43 -12.914 0.078 1 98.5 71 ASP B N 1
ATOM 1667 C CA . ASP B 1 71 ? -15.18 -14.219 0.682 1 98.5 71 ASP B CA 1
ATOM 1668 C C . ASP B 1 71 ? -14.352 -15.102 -0.247 1 98.5 71 ASP B C 1
ATOM 1670 O O . ASP B 1 71 ? -13.5 -15.867 0.212 1 98.5 71 ASP B O 1
ATOM 1674 N N . THR B 1 72 ? -14.633 -15 -1.524 1 98.62 72 THR B N 1
ATOM 1675 C CA . THR B 1 72 ? -13.852 -15.758 -2.498 1 98.62 72 THR B CA 1
ATOM 1676 C C . THR B 1 72 ? -12.391 -15.312 -2.484 1 98.62 72 THR B C 1
ATOM 1678 O O . THR B 1 72 ? -11.484 -16.141 -2.42 1 98.62 72 THR B O 1
ATOM 1681 N N . GLY B 1 73 ? -12.188 -14.016 -2.553 1 98.75 73 GLY B N 1
ATOM 1682 C CA . GLY B 1 73 ? -10.828 -13.5 -2.496 1 98.75 73 GLY B CA 1
ATOM 1683 C C . GLY B 1 73 ? -10.094 -13.898 -1.23 1 98.75 73 GLY B C 1
ATOM 1684 O O . GLY B 1 73 ? -8.93 -14.305 -1.284 1 98.75 73 GLY B O 1
ATOM 1685 N N . GLU B 1 74 ? -10.758 -13.781 -0.123 1 98.69 74 GLU B N 1
ATOM 1686 C CA . GLU B 1 74 ? -10.164 -14.156 1.155 1 98.69 74 GLU B CA 1
ATOM 1687 C C . GLU B 1 74 ? -9.883 -15.656 1.209 1 98.69 74 GLU B C 1
ATOM 1689 O O . GLU B 1 74 ? -8.891 -16.078 1.803 1 98.69 74 GLU B O 1
ATOM 1694 N N . GLY B 1 75 ? -10.797 -16.438 0.663 1 98.75 75 GLY B N 1
ATOM 1695 C CA . GLY B 1 75 ? -10.57 -17.859 0.539 1 98.75 75 GLY B CA 1
ATOM 1696 C C . GLY B 1 75 ? -9.32 -18.203 -0.255 1 98.75 75 GLY B C 1
ATOM 1697 O O . GLY B 1 75 ? -8.555 -19.078 0.134 1 98.75 75 GLY B O 1
ATOM 1698 N N . ASP B 1 76 ? -9.148 -17.484 -1.346 1 98.81 76 ASP B N 1
ATOM 1699 C CA . ASP B 1 76 ? -7.977 -17.719 -2.182 1 98.81 76 ASP B CA 1
ATOM 1700 C C . ASP B 1 76 ? -6.695 -17.344 -1.442 1 98.81 76 ASP B C 1
ATOM 1702 O O . ASP B 1 76 ? -5.688 -18.047 -1.543 1 98.81 76 ASP B O 1
ATOM 1706 N N . LEU B 1 77 ? -6.719 -16.266 -0.694 1 98.81 77 LEU B N 1
ATOM 1707 C CA . LEU B 1 77 ? -5.562 -15.914 0.121 1 98.81 77 LEU B CA 1
ATOM 1708 C C . LEU B 1 77 ? -5.281 -16.984 1.163 1 98.81 77 LEU B C 1
ATOM 1710 O O . LEU B 1 77 ? -4.125 -17.312 1.438 1 98.81 77 LEU B O 1
ATOM 1714 N N . ARG B 1 78 ? -6.336 -17.547 1.732 1 98.69 78 ARG B N 1
ATOM 1715 C CA . ARG B 1 78 ? -6.176 -18.625 2.697 1 98.69 78 ARG B CA 1
ATOM 1716 C C . ARG B 1 78 ? -5.508 -19.844 2.053 1 98.69 78 ARG B C 1
ATOM 1718 O O . ARG B 1 78 ? -4.695 -20.516 2.688 1 98.69 78 ARG B O 1
ATOM 1725 N N . ILE B 1 79 ? -5.863 -20.141 0.857 1 98.81 79 ILE B N 1
ATOM 1726 C CA . ILE B 1 79 ? -5.246 -21.234 0.127 1 98.81 79 ILE B CA 1
ATOM 1727 C C . ILE B 1 79 ? -3.742 -21 0.001 1 98.81 79 ILE B C 1
ATOM 1729 O O . ILE B 1 79 ? -2.938 -21.891 0.273 1 98.81 79 ILE B O 1
ATOM 1733 N N . LEU B 1 80 ? -3.365 -19.766 -0.379 1 98.88 80 LEU B N 1
ATOM 1734 C CA . LEU B 1 80 ? -1.95 -19.422 -0.468 1 98.88 80 LEU B CA 1
ATOM 1735 C C . LEU B 1 80 ? -1.254 -19.641 0.873 1 98.88 80 LEU B C 1
ATOM 1737 O O . LEU B 1 80 ? -0.154 -20.188 0.925 1 98.88 80 LEU B O 1
ATOM 1741 N N . ARG B 1 81 ? -1.876 -19.141 1.913 1 98.75 81 ARG B N 1
ATOM 1742 C CA . ARG B 1 81 ? -1.308 -19.312 3.246 1 98.75 81 ARG B CA 1
ATOM 1743 C C . ARG B 1 81 ? -1.249 -20.781 3.635 1 98.75 81 ARG B C 1
ATOM 1745 O O . ARG B 1 81 ? -0.348 -21.203 4.363 1 98.75 81 ARG B O 1
ATOM 1752 N N . GLY B 1 82 ? -2.15 -21.547 3.15 1 98.62 82 GLY B N 1
ATOM 1753 C CA . GLY B 1 82 ? -2.156 -22.984 3.357 1 98.62 82 GLY B CA 1
ATOM 1754 C C . GLY B 1 82 ? -0.95 -23.672 2.756 1 98.62 82 GLY B C 1
ATOM 1755 O O . GLY B 1 82 ? -0.488 -24.688 3.277 1 98.62 82 GLY B O 1
ATOM 1756 N N . TYR B 1 83 ? -0.443 -23.125 1.644 1 98.69 83 TYR B N 1
ATOM 1757 C CA . TYR B 1 83 ? 0.771 -23.656 1.026 1 98.69 83 TYR B CA 1
ATOM 1758 C C . TYR B 1 83 ? 1.992 -23.359 1.889 1 98.69 83 TYR B C 1
ATOM 1760 O O . TYR B 1 83 ? 3.061 -23.938 1.688 1 98.69 83 TYR B O 1
ATOM 1768 N N . GLY B 1 84 ? 1.806 -22.406 2.852 1 98.75 84 GLY B N 1
ATOM 1769 C CA . GLY B 1 84 ? 2.93 -21.969 3.668 1 98.75 84 GLY B CA 1
ATOM 1770 C C . GLY B 1 84 ? 3.42 -20.578 3.324 1 98.75 84 GLY B C 1
ATOM 1771 O O . GLY B 1 84 ? 4.398 -20.109 3.902 1 98.75 84 GLY B O 1
ATOM 1772 N N . VAL B 1 85 ? 2.713 -19.875 2.391 1 98.88 85 VAL B N 1
ATOM 1773 C CA . VAL B 1 85 ? 3.066 -18.5 2.045 1 98.88 85 VAL B CA 1
ATOM 1774 C C . VAL B 1 85 ? 2.773 -17.578 3.229 1 98.88 85 VAL B C 1
ATOM 1776 O O . VAL B 1 85 ? 1.679 -17.609 3.797 1 98.88 85 VAL B O 1
ATOM 1779 N N . THR B 1 86 ? 3.738 -16.797 3.658 1 98.81 86 THR B N 1
ATOM 1780 C CA . THR B 1 86 ? 3.539 -15.867 4.762 1 98.81 86 THR B CA 1
ATOM 1781 C C . THR B 1 86 ? 3.346 -14.445 4.238 1 98.81 86 THR B C 1
ATOM 1783 O O . THR B 1 86 ? 3.635 -14.164 3.074 1 98.81 86 THR B O 1
ATOM 1786 N N . ILE B 1 87 ? 2.75 -13.578 5.004 1 98.69 87 ILE B N 1
ATOM 1787 C CA . ILE B 1 87 ? 2.533 -12.172 4.688 1 98.69 87 ILE B CA 1
ATOM 1788 C C . ILE B 1 87 ? 3.471 -11.305 5.527 1 98.69 87 ILE B C 1
ATOM 1790 O O . ILE B 1 87 ? 3.492 -11.414 6.758 1 98.69 87 ILE B O 1
ATOM 1794 N N . GLU B 1 88 ? 4.273 -10.523 4.887 1 98.5 88 GLU B N 1
ATOM 1795 C CA . GLU B 1 88 ? 5.238 -9.648 5.551 1 98.5 88 GLU B CA 1
ATOM 1796 C C . GLU B 1 88 ? 5.133 -8.219 5.031 1 98.5 88 GLU B C 1
ATOM 1798 O O . GLU B 1 88 ? 4.5 -7.969 4.004 1 98.5 88 GLU B O 1
ATOM 1803 N N . THR B 1 89 ? 5.641 -7.32 5.762 1 98.31 89 THR B N 1
ATOM 1804 C CA . THR B 1 89 ? 5.68 -5.914 5.371 1 98.31 89 THR B CA 1
ATOM 1805 C C . THR B 1 89 ? 7.117 -5.406 5.324 1 98.31 89 THR B C 1
ATOM 1807 O O . THR B 1 89 ? 7.82 -5.418 6.336 1 98.31 89 THR B O 1
ATOM 1810 N N . PRO B 1 90 ? 7.586 -5.027 4.109 1 98.62 90 PRO B N 1
ATOM 1811 C CA . PRO B 1 90 ? 8.922 -4.422 4.035 1 98.62 90 PRO B CA 1
ATOM 1812 C C . PRO B 1 90 ? 8.992 -3.068 4.734 1 98.62 90 PRO B C 1
ATOM 1814 O O . PRO B 1 90 ? 7.969 -2.527 5.152 1 98.62 90 PRO B O 1
ATOM 1817 N N . SER B 1 91 ? 10.188 -2.568 4.91 1 98.31 91 SER B N 1
ATOM 1818 C CA . SER B 1 91 ? 10.344 -1.243 5.504 1 98.31 91 SER B CA 1
ATOM 1819 C C . SER B 1 91 ? 9.734 -0.166 4.613 1 98.31 91 SER B C 1
ATOM 1821 O O . SER B 1 91 ? 9.828 -0.24 3.385 1 98.31 91 SER B O 1
ATOM 1823 N N . TRP B 1 92 ? 9.094 0.756 5.266 1 97.88 92 TRP B N 1
ATOM 1824 C CA . TRP B 1 92 ? 8.516 1.85 4.492 1 97.88 92 TRP B CA 1
ATOM 1825 C C . TRP B 1 92 ? 9.594 2.604 3.719 1 97.88 92 TRP B C 1
ATOM 1827 O O . TRP B 1 92 ? 9.328 3.139 2.639 1 97.88 92 TRP B O 1
ATOM 1837 N N . SER B 1 93 ? 10.773 2.715 4.211 1 97.88 93 SER B N 1
ATOM 1838 C CA . SER B 1 93 ? 11.867 3.438 3.568 1 97.88 93 SER B CA 1
ATOM 1839 C C . SER B 1 93 ? 12.281 2.766 2.262 1 97.88 93 SER B C 1
ATOM 1841 O O . SER B 1 93 ? 12.508 3.441 1.255 1 97.88 93 SER B O 1
ATOM 1843 N N . THR B 1 94 ? 12.406 1.393 2.271 1 98.31 94 THR B N 1
ATOM 1844 C CA . THR B 1 94 ? 12.75 0.669 1.054 1 98.31 94 THR B CA 1
ATOM 1845 C C . THR B 1 94 ? 11.648 0.82 0.006 1 98.31 94 THR B C 1
ATOM 1847 O O . THR B 1 94 ? 11.938 1.043 -1.172 1 98.31 94 THR B O 1
ATOM 1850 N N . VAL B 1 95 ? 10.398 0.747 0.445 1 98.75 95 VAL B N 1
ATOM 1851 C CA . VAL B 1 95 ? 9.281 0.927 -0.475 1 98.75 95 VAL B CA 1
ATOM 1852 C C . VAL B 1 95 ? 9.328 2.326 -1.083 1 98.75 95 VAL B C 1
ATOM 1854 O O . VAL B 1 95 ? 9.18 2.488 -2.297 1 98.75 95 VAL B O 1
ATOM 1857 N N . ALA B 1 96 ? 9.562 3.34 -0.253 1 98.69 96 ALA B N 1
ATOM 1858 C CA . ALA B 1 96 ? 9.57 4.73 -0.693 1 98.69 96 ALA B CA 1
ATOM 1859 C C . ALA B 1 96 ? 10.648 4.965 -1.745 1 98.69 96 ALA B C 1
ATOM 1861 O O . ALA B 1 96 ? 10.422 5.672 -2.732 1 98.69 96 ALA B O 1
ATOM 1862 N N . ARG B 1 97 ? 11.797 4.391 -1.556 1 98.12 97 ARG B N 1
ATOM 1863 C CA . ARG B 1 97 ? 12.898 4.602 -2.486 1 98.12 97 ARG B CA 1
ATOM 1864 C C . ARG B 1 97 ? 12.609 3.961 -3.838 1 98.12 97 ARG B C 1
ATOM 1866 O O . ARG B 1 97 ? 12.867 4.559 -4.883 1 98.12 97 ARG B O 1
ATOM 1873 N N . ILE B 1 98 ? 12.062 2.801 -3.848 1 98.19 98 ILE B N 1
ATOM 1874 C CA . ILE B 1 98 ? 11.719 2.111 -5.086 1 98.19 98 ILE B CA 1
ATOM 1875 C C . ILE B 1 98 ? 10.578 2.846 -5.789 1 98.19 98 ILE B C 1
ATOM 1877 O O . ILE B 1 98 ? 10.656 3.127 -6.988 1 98.19 98 ILE B O 1
ATOM 1881 N N . LYS B 1 99 ? 9.516 3.199 -5.066 1 97.94 99 LYS B N 1
ATOM 1882 C CA . LYS B 1 99 ? 8.383 3.928 -5.633 1 97.94 99 LYS B CA 1
ATOM 1883 C C . LYS B 1 99 ? 8.812 5.301 -6.141 1 97.94 99 LYS B C 1
ATOM 1885 O O . LYS B 1 99 ? 8.391 5.727 -7.219 1 97.94 99 LYS B O 1
ATOM 1890 N N . GLY B 1 100 ? 9.641 5.969 -5.387 1 97.75 100 GLY B N 1
ATOM 1891 C CA . GLY B 1 100 ? 10.07 7.312 -5.723 1 97.75 100 GLY B CA 1
ATOM 1892 C C . GLY B 1 100 ? 10.906 7.371 -6.992 1 97.75 100 GLY B C 1
ATOM 1893 O O . GLY B 1 100 ? 10.906 8.391 -7.688 1 97.75 100 GLY B O 1
ATOM 1894 N N . ALA B 1 101 ? 11.641 6.328 -7.258 1 95.94 101 ALA B N 1
ATOM 1895 C CA . ALA B 1 101 ? 12.438 6.266 -8.477 1 95.94 101 ALA B CA 1
ATOM 1896 C C . ALA B 1 101 ? 11.547 6.297 -9.719 1 95.94 101 ALA B C 1
ATOM 1898 O O . ALA B 1 101 ? 11.984 6.715 -10.789 1 95.94 101 ALA B O 1
ATOM 1899 N N . GLY B 1 102 ? 10.289 5.801 -9.562 1 93 102 GLY B N 1
ATOM 1900 C CA . GLY B 1 102 ? 9.305 5.949 -10.617 1 93 102 GLY B CA 1
ATOM 1901 C C . GLY B 1 102 ? 9.117 4.688 -11.438 1 93 102 GLY B C 1
ATOM 1902 O O . GLY B 1 102 ? 9.797 3.688 -11.219 1 93 102 GLY B O 1
ATOM 1903 N N . GLY B 1 103 ? 7.93 4.773 -12.281 1 92.44 103 GLY B N 1
ATOM 1904 C CA . GLY B 1 103 ? 7.727 3.738 -13.281 1 92.44 103 GLY B CA 1
ATOM 1905 C C . GLY B 1 103 ? 7.016 2.516 -12.734 1 92.44 103 GLY B C 1
ATOM 1906 O O . GLY B 1 103 ? 6.883 1.507 -13.43 1 92.44 103 GLY B O 1
ATOM 1907 N N . ILE B 1 104 ? 6.59 2.561 -11.477 1 96.25 104 ILE B N 1
ATOM 1908 C CA . ILE B 1 104 ? 6.008 1.37 -10.867 1 96.25 104 ILE B CA 1
ATOM 1909 C C . ILE B 1 104 ? 4.914 1.778 -9.883 1 96.25 104 ILE B C 1
ATOM 1911 O O . ILE B 1 104 ? 4.973 2.861 -9.297 1 96.25 104 ILE B O 1
ATOM 1915 N N . SER B 1 105 ? 3.885 0.999 -9.688 1 97.56 105 SER B N 1
ATOM 1916 C CA . SER B 1 105 ? 2.779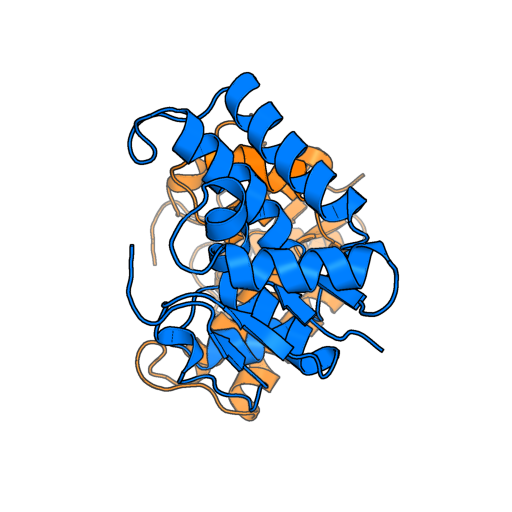 1.285 -8.773 1 97.56 105 SER B CA 1
ATOM 1917 C C . SER B 1 105 ? 3.201 1.123 -7.32 1 97.56 105 SER B C 1
ATOM 1919 O O . SER B 1 105 ? 4.238 0.522 -7.031 1 97.56 105 SER B O 1
ATOM 1921 N N . LEU B 1 106 ? 2.465 1.664 -6.391 1 98.5 106 LEU B N 1
ATOM 1922 C CA . LEU B 1 106 ? 2.729 1.502 -4.965 1 98.5 106 LEU B CA 1
ATOM 1923 C C . LEU B 1 106 ? 2.693 0.03 -4.57 1 98.5 106 LEU B C 1
ATOM 1925 O O . LEU B 1 106 ? 3.596 -0.454 -3.881 1 98.5 106 LEU B O 1
ATOM 1929 N N . GLY B 1 107 ? 1.622 -0.715 -5.02 1 98.62 107 GLY B N 1
ATOM 1930 C CA . GLY B 1 107 ? 1.525 -2.135 -4.719 1 98.62 107 GLY B CA 1
ATOM 1931 C C . GLY B 1 107 ? 2.73 -2.928 -5.188 1 98.62 107 GLY B C 1
ATOM 1932 O O . GLY B 1 107 ? 3.301 -3.711 -4.426 1 98.62 107 GLY B O 1
ATOM 1933 N N . ASP B 1 108 ? 3.146 -2.699 -6.43 1 98.5 108 ASP B N 1
ATOM 1934 C CA . ASP B 1 108 ? 4.305 -3.389 -6.988 1 98.5 108 ASP B CA 1
ATOM 1935 C C . ASP B 1 108 ? 5.582 -3.012 -6.242 1 98.5 108 ASP B C 1
ATOM 1937 O O . ASP B 1 108 ? 6.492 -3.832 -6.098 1 98.5 108 ASP B O 1
ATOM 1941 N N . SER B 1 109 ? 5.676 -1.78 -5.785 1 98.75 109 SER B N 1
ATOM 1942 C CA . SER B 1 109 ? 6.848 -1.339 -5.043 1 98.75 109 SER B CA 1
ATOM 1943 C C . SER B 1 109 ? 6.996 -2.107 -3.734 1 98.75 109 SER B C 1
ATOM 1945 O O . SER B 1 109 ? 8.117 -2.365 -3.283 1 98.75 109 SER B O 1
ATOM 1947 N N . TYR B 1 110 ? 5.918 -2.502 -3.1 1 98.88 110 TYR B N 1
ATOM 1948 C CA . TYR B 1 110 ? 5.965 -3.314 -1.888 1 98.88 110 TYR B CA 1
ATOM 1949 C C . TYR B 1 110 ? 6.551 -4.691 -2.178 1 98.88 110 TYR B C 1
ATOM 1951 O O . TYR B 1 110 ? 7.375 -5.195 -1.41 1 98.88 110 TYR B O 1
ATOM 1959 N N . ALA B 1 111 ? 6.078 -5.285 -3.271 1 98.81 111 ALA B N 1
ATOM 1960 C CA . ALA B 1 111 ? 6.613 -6.59 -3.643 1 98.81 111 ALA B CA 1
ATOM 1961 C C . ALA B 1 111 ? 8.109 -6.504 -3.939 1 98.81 111 ALA B C 1
ATOM 1963 O O . ALA B 1 111 ? 8.891 -7.336 -3.471 1 98.81 111 ALA B O 1
ATOM 1964 N N . ALA B 1 112 ? 8.508 -5.492 -4.652 1 98.81 112 ALA B N 1
ATOM 1965 C CA . ALA B 1 112 ? 9.914 -5.301 -5.008 1 98.81 112 ALA B CA 1
ATOM 1966 C C . ALA B 1 112 ? 10.758 -5.039 -3.77 1 98.81 112 ALA B C 1
ATOM 1968 O O . ALA B 1 112 ? 11.844 -5.605 -3.621 1 98.81 112 ALA B O 1
ATOM 1969 N N . ALA B 1 113 ? 10.281 -4.164 -2.893 1 98.88 113 ALA B N 1
ATOM 1970 C CA . ALA B 1 113 ? 11 -3.842 -1.664 1 98.88 113 ALA B CA 1
ATOM 1971 C C . ALA B 1 113 ? 11.203 -5.086 -0.8 1 98.88 113 ALA B C 1
ATOM 1973 O O . ALA B 1 113 ? 12.273 -5.293 -0.235 1 98.88 113 ALA B O 1
ATOM 1974 N N . LEU B 1 114 ? 10.156 -5.867 -0.696 1 98.81 114 LEU B N 1
ATOM 1975 C CA . LEU B 1 114 ? 10.242 -7.086 0.102 1 98.81 114 LEU B CA 1
ATOM 1976 C C . LEU B 1 114 ? 11.258 -8.055 -0.493 1 98.81 114 LEU B C 1
ATOM 1978 O O . LEU B 1 114 ? 12.062 -8.648 0.235 1 98.81 114 LEU B O 1
ATOM 1982 N N . ALA B 1 115 ? 11.203 -8.234 -1.812 1 98.81 115 ALA B N 1
ATOM 1983 C CA . ALA B 1 115 ? 12.172 -9.102 -2.48 1 98.81 115 ALA B CA 1
ATOM 1984 C C . ALA B 1 115 ? 13.602 -8.609 -2.248 1 98.81 115 ALA B C 1
ATOM 1986 O O . ALA B 1 115 ? 14.508 -9.406 -2.01 1 98.81 115 ALA B O 1
ATOM 1987 N N . LEU B 1 116 ? 13.797 -7.328 -2.326 1 98.69 116 LEU B N 1
ATOM 1988 C CA . LEU B 1 116 ? 15.109 -6.73 -2.107 1 98.69 116 LEU B CA 1
ATOM 1989 C C . LEU B 1 116 ? 15.609 -7.02 -0.695 1 98.69 116 LEU B C 1
ATOM 1991 O O . LEU B 1 116 ? 16.734 -7.48 -0.513 1 98.69 116 LEU B O 1
ATOM 1995 N N . GLU B 1 117 ? 14.773 -6.758 0.292 1 98.62 117 GLU B N 1
ATOM 1996 C CA . GLU B 1 117 ? 15.172 -6.91 1.688 1 98.62 117 GLU B CA 1
ATOM 1997 C C . GLU B 1 117 ? 15.422 -8.375 2.035 1 98.62 117 GLU B C 1
ATOM 1999 O O . GLU B 1 117 ? 16.297 -8.68 2.844 1 98.62 117 GLU B O 1
ATOM 2004 N N . GLU B 1 118 ? 14.703 -9.234 1.391 1 98.38 118 GLU B N 1
ATOM 2005 C CA . GLU B 1 118 ? 14.82 -10.656 1.69 1 98.38 118 GLU B CA 1
ATOM 2006 C C . GLU B 1 118 ? 15.844 -11.328 0.782 1 98.38 118 GLU B C 1
ATOM 2008 O O . GLU B 1 118 ? 16.109 -12.531 0.913 1 98.38 118 GLU B O 1
ATOM 2013 N N . GLU B 1 119 ? 16.375 -10.516 -0.132 1 98.25 119 GLU B N 1
ATOM 2014 C CA . GLU B 1 119 ? 17.266 -11.078 -1.135 1 98.25 119 GLU B CA 1
ATOM 2015 C C . GLU B 1 119 ? 16.656 -12.305 -1.807 1 98.25 119 GLU B C 1
ATOM 2017 O O . GLU B 1 119 ? 17.297 -13.344 -1.942 1 98.25 119 GLU B O 1
ATOM 2022 N N . ALA B 1 120 ? 15.391 -12.234 -2.117 1 98.75 120 ALA B N 1
ATOM 2023 C CA . ALA B 1 120 ? 14.602 -13.32 -2.697 1 98.75 120 ALA B CA 1
ATOM 2024 C C . ALA B 1 120 ? 14.32 -13.062 -4.176 1 98.75 120 ALA B C 1
ATOM 2026 O O . ALA B 1 120 ? 14.469 -11.938 -4.656 1 98.75 120 ALA B O 1
ATOM 2027 N N . THR B 1 121 ? 13.961 -14.086 -4.91 1 98.75 121 THR B N 1
ATOM 2028 C CA . THR B 1 121 ? 13.461 -13.953 -6.273 1 98.75 121 THR B CA 1
ATOM 2029 C C . THR B 1 121 ? 12.047 -13.375 -6.273 1 98.75 121 THR B C 1
ATOM 2031 O O . THR B 1 121 ? 11.172 -13.867 -5.562 1 98.75 121 THR B O 1
ATOM 2034 N N . LEU B 1 122 ? 11.875 -12.32 -6.949 1 98.81 122 LEU B N 1
ATOM 2035 C CA . LEU B 1 122 ? 10.547 -11.742 -7.141 1 98.81 122 LEU B CA 1
ATOM 2036 C C . LEU B 1 122 ? 9.844 -12.383 -8.336 1 98.81 122 LEU B C 1
ATOM 2038 O O . LEU B 1 122 ? 10.32 -12.281 -9.469 1 98.81 122 LEU B O 1
ATOM 2042 N N . VAL B 1 123 ? 8.75 -13.062 -8.078 1 98.88 123 VAL B N 1
ATOM 2043 C CA . VAL B 1 123 ? 7.953 -13.703 -9.125 1 98.88 123 VAL B CA 1
ATOM 2044 C C . VAL B 1 123 ? 6.906 -12.727 -9.648 1 98.88 123 VAL B C 1
ATOM 2046 O O . VAL B 1 123 ? 6.043 -12.273 -8.898 1 98.88 123 VAL B O 1
ATOM 2049 N N . VAL B 1 124 ? 7.012 -12.422 -10.953 1 98.62 124 VAL B N 1
ATOM 2050 C CA . VAL B 1 124 ? 6.164 -11.375 -11.508 1 98.62 124 VAL B CA 1
ATOM 2051 C C . VAL B 1 124 ? 5.523 -11.875 -12.805 1 98.62 124 VAL B C 1
ATOM 2053 O O . VAL B 1 124 ? 5.859 -12.953 -13.305 1 98.62 124 VAL B O 1
ATOM 2056 N N . GLY B 1 125 ? 4.484 -11.133 -13.25 1 97.69 125 GLY B N 1
ATOM 2057 C CA . GLY B 1 125 ? 3.848 -11.414 -14.523 1 97.69 125 GLY B CA 1
ATOM 2058 C C . GLY B 1 125 ? 4.5 -10.688 -15.688 1 97.69 125 GLY B C 1
ATOM 2059 O O . GLY B 1 125 ? 5.727 -10.617 -15.773 1 97.69 125 GLY B O 1
ATOM 2060 N N . ALA B 1 126 ? 3.672 -10.172 -16.562 1 95.44 126 ALA B N 1
ATOM 2061 C CA . ALA B 1 126 ? 4.152 -9.609 -17.828 1 95.44 126 ALA B CA 1
ATOM 2062 C C . ALA B 1 126 ? 4.371 -8.102 -17.703 1 95.44 126 ALA B C 1
ATOM 2064 O O . ALA B 1 126 ? 4.871 -7.469 -18.641 1 95.44 126 ALA B O 1
ATOM 2065 N N . ASP B 1 127 ? 3.982 -7.516 -16.594 1 91.56 127 ASP B N 1
ATOM 2066 C CA . ASP B 1 127 ? 4.094 -6.07 -16.438 1 91.56 127 ASP B CA 1
ATOM 2067 C C . ASP B 1 127 ? 5.523 -5.598 -16.703 1 91.56 127 ASP B C 1
ATOM 2069 O O . ASP B 1 127 ? 6.445 -5.965 -15.961 1 91.56 127 ASP B O 1
ATOM 2073 N N . PRO B 1 128 ? 5.793 -4.77 -17.656 1 91.69 128 PRO B N 1
ATOM 2074 C CA . PRO B 1 128 ? 7.145 -4.359 -18.047 1 91.69 128 PRO B CA 1
ATOM 2075 C C . PRO B 1 128 ? 7.809 -3.465 -17 1 91.69 128 PRO B C 1
ATOM 2077 O O . PRO B 1 128 ? 9.031 -3.285 -17.031 1 91.69 128 PRO B O 1
ATOM 2080 N N . GLU B 1 129 ? 7.016 -2.977 -16.109 1 92.06 129 GLU B N 1
ATOM 2081 C CA . GLU B 1 129 ? 7.539 -2.049 -15.109 1 92.06 129 GLU B CA 1
ATOM 2082 C C . GLU B 1 129 ? 8.578 -2.723 -14.219 1 92.06 129 GLU B C 1
ATOM 2084 O O . GLU B 1 129 ? 9.484 -2.061 -13.703 1 92.06 129 GLU B O 1
ATOM 2089 N N . PHE B 1 130 ? 8.547 -3.994 -14.125 1 95.12 130 PHE B N 1
ATOM 2090 C CA . PHE B 1 130 ? 9.492 -4.703 -13.266 1 95.12 130 PHE B CA 1
ATOM 2091 C C . PHE B 1 130 ? 10.852 -4.832 -13.945 1 95.12 130 PHE B C 1
ATOM 2093 O O . PHE B 1 130 ? 11.844 -5.145 -13.297 1 95.12 130 PHE B O 1
ATOM 2100 N N . GLY B 1 131 ? 10.938 -4.582 -15.242 1 90.75 131 GLY B N 1
ATOM 2101 C CA . GLY B 1 131 ? 12.188 -4.672 -15.977 1 90.75 131 GLY B CA 1
ATOM 2102 C C . GLY B 1 131 ? 13.086 -3.463 -15.773 1 90.75 131 GLY B C 1
ATOM 2103 O O . GLY B 1 131 ? 14.273 -3.504 -16.094 1 90.75 131 GLY B O 1
ATOM 2104 N N . ASP B 1 132 ? 12.578 -2.393 -15.25 1 90.12 132 ASP B N 1
ATOM 2105 C CA . ASP B 1 132 ? 13.305 -1.132 -15.125 1 90.12 132 ASP B CA 1
ATOM 2106 C C . ASP B 1 132 ? 13.305 -0.636 -13.68 1 90.12 132 ASP B C 1
ATOM 2108 O O . ASP B 1 132 ? 13.125 0.557 -13.43 1 90.12 132 ASP B O 1
ATOM 2112 N N . LEU B 1 133 ? 13.531 -1.566 -12.758 1 93.88 133 LEU B N 1
ATOM 2113 C CA . LEU B 1 133 ? 13.539 -1.19 -11.352 1 93.88 133 LEU B CA 1
ATOM 2114 C C . LEU B 1 133 ? 14.828 -0.454 -10.992 1 93.88 133 LEU B C 1
ATOM 2116 O O . LEU B 1 133 ? 15.875 -0.708 -11.594 1 93.88 133 LEU B O 1
ATOM 2120 N N . SER B 1 134 ? 14.742 0.445 -10.031 1 91.94 134 SER B N 1
ATOM 2121 C CA . SER B 1 134 ? 15.875 1.238 -9.57 1 91.94 134 SER B CA 1
ATOM 2122 C C . SER B 1 134 ? 16.891 0.373 -8.836 1 91.94 134 SER B C 1
ATOM 2124 O O . SER B 1 134 ? 18.047 0.773 -8.656 1 91.94 134 SER B O 1
ATOM 2126 N N . GLU B 1 135 ? 16.453 -0.793 -8.32 1 95.5 135 GLU B N 1
ATOM 2127 C CA . GLU B 1 135 ? 17.297 -1.72 -7.566 1 95.5 135 GLU B CA 1
ATOM 2128 C C . GLU B 1 135 ? 17.5 -3.027 -8.328 1 95.5 135 GLU B C 1
ATOM 2130 O O . GLU B 1 135 ? 16.672 -3.393 -9.172 1 95.5 135 GLU B O 1
ATOM 2135 N N . ASP B 1 136 ? 18.609 -3.615 -8.055 1 95.56 136 ASP B N 1
ATOM 2136 C CA . ASP B 1 136 ? 18.891 -4.918 -8.656 1 95.56 136 ASP B CA 1
ATOM 2137 C C . ASP B 1 136 ? 18.172 -6.031 -7.895 1 95.56 136 ASP B C 1
ATOM 2139 O O . ASP B 1 136 ? 18.625 -6.453 -6.828 1 95.56 136 ASP B O 1
ATOM 2143 N N . ILE B 1 137 ? 17.094 -6.516 -8.414 1 97.56 137 ILE B N 1
ATOM 2144 C CA . ILE B 1 137 ? 16.266 -7.566 -7.836 1 97.56 137 ILE B CA 1
ATOM 2145 C C . ILE B 1 137 ? 16.203 -8.758 -8.789 1 97.56 137 ILE B C 1
ATOM 2147 O O . ILE B 1 137 ? 16.062 -8.594 -10 1 97.56 137 ILE B O 1
ATOM 2151 N N . ASP B 1 138 ? 16.438 -9.906 -8.258 1 97.88 138 ASP B N 1
ATOM 2152 C CA . ASP B 1 138 ? 16.281 -11.125 -9.047 1 97.88 138 ASP B CA 1
ATOM 2153 C C . ASP B 1 138 ? 14.82 -11.336 -9.445 1 97.88 138 ASP B C 1
ATOM 2155 O O . ASP B 1 138 ? 13.953 -11.523 -8.586 1 97.88 138 ASP B O 1
ATOM 2159 N N . LEU B 1 139 ? 14.555 -11.328 -10.766 1 97.94 139 LEU B N 1
ATOM 2160 C CA . LEU B 1 139 ? 13.188 -11.43 -11.258 1 97.94 139 LEU B CA 1
ATOM 2161 C C . LEU B 1 139 ? 12.953 -12.773 -11.938 1 97.94 139 LEU B C 1
ATOM 2163 O O . LEU B 1 139 ? 13.828 -13.281 -12.641 1 97.94 139 LEU B O 1
ATOM 2167 N N . HIS B 1 140 ? 11.844 -13.305 -11.656 1 98.31 140 HIS B N 1
ATOM 2168 C CA . HIS B 1 140 ? 11.328 -14.445 -12.398 1 98.31 140 HIS B CA 1
ATOM 2169 C C . HIS B 1 140 ? 9.977 -14.133 -13.031 1 98.31 140 HIS B C 1
ATOM 2171 O O . HIS B 1 140 ? 8.984 -13.945 -12.32 1 98.31 140 HIS B O 1
ATOM 2177 N N . ARG B 1 141 ? 9.914 -14.07 -14.352 1 98.12 141 ARG B N 1
ATOM 2178 C CA . ARG B 1 141 ? 8.68 -13.781 -15.078 1 98.12 141 ARG B CA 1
ATOM 2179 C C . ARG B 1 141 ? 7.953 -15.062 -15.461 1 98.12 141 ARG B C 1
ATOM 2181 O O . ARG B 1 141 ? 8.523 -15.938 -16.109 1 98.12 141 ARG B O 1
ATOM 2188 N N . ILE B 1 142 ? 6.707 -15.109 -15.109 1 98.25 142 ILE B N 1
ATOM 2189 C CA . ILE B 1 142 ? 5.98 -16.344 -15.367 1 98.25 142 ILE B CA 1
ATOM 2190 C C . ILE B 1 142 ? 5.402 -16.328 -16.781 1 98.25 142 ILE B C 1
ATOM 2192 O O . ILE B 1 142 ? 4.984 -17.359 -17.297 1 98.25 142 ILE B O 1
ATOM 2196 N N . ARG B 1 143 ? 5.34 -15.109 -17.344 1 96.19 143 ARG B N 1
ATOM 2197 C CA . ARG B 1 143 ? 4.883 -14.945 -18.719 1 96.19 143 ARG B CA 1
ATOM 2198 C C . ARG B 1 143 ? 5.383 -13.633 -19.312 1 96.19 143 ARG B C 1
ATOM 2200 O O . ARG B 1 143 ? 5.762 -12.719 -18.578 1 96.19 143 ARG B O 1
ATOM 2207 N N . GLU B 1 144 ? 5.363 -13.547 -20.656 1 89.81 144 GLU B N 1
ATOM 2208 C CA . GLU B 1 144 ? 5.898 -12.359 -21.328 1 89.81 144 GLU B CA 1
ATOM 2209 C C . GLU B 1 144 ? 4.781 -11.5 -21.891 1 89.81 144 GLU B C 1
ATOM 2211 O O . GLU B 1 144 ? 4.988 -10.32 -22.188 1 89.81 144 GLU B O 1
ATOM 2216 N N . GLU B 1 145 ? 3.609 -12.148 -21.969 1 86.75 145 GLU B N 1
ATOM 2217 C CA . GLU B 1 145 ? 2.523 -11.414 -22.609 1 86.75 145 GLU B CA 1
ATOM 2218 C C . GLU B 1 145 ? 1.347 -11.227 -21.656 1 86.75 145 GLU B C 1
ATOM 2220 O O . GLU B 1 145 ? 1.094 -12.078 -20.797 1 86.75 145 GLU B O 1
ATOM 2225 N N . PHE B 1 146 ? 0.79 -10.016 -21.812 1 80.69 146 PHE B N 1
ATOM 2226 C CA . PHE B 1 146 ? -0.419 -9.75 -21.047 1 80.69 146 PHE B CA 1
ATOM 2227 C C . PHE B 1 146 ? -1.566 -10.633 -21.516 1 80.69 146 PHE B C 1
ATOM 2229 O O . PHE B 1 146 ? -1.647 -10.984 -22.688 1 80.69 146 PHE B O 1
ATOM 2236 N N . VAL B 1 147 ? -2.256 -11.008 -20.516 1 77.5 147 V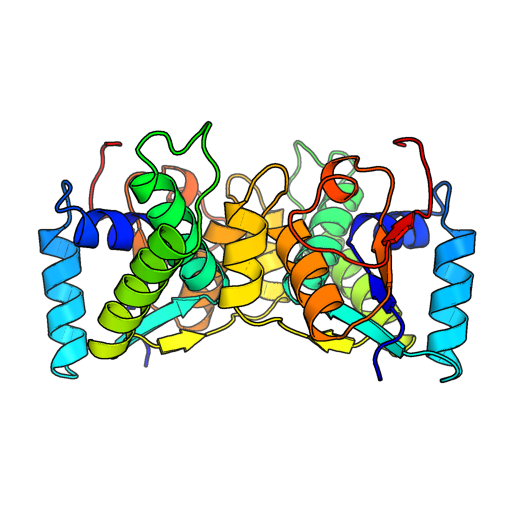AL B N 1
ATOM 2237 C CA . VAL B 1 147 ? -3.447 -11.781 -20.859 1 77.5 147 VAL B CA 1
ATOM 2238 C C . VAL B 1 147 ? -4.695 -10.945 -20.594 1 77.5 147 VAL B C 1
ATOM 2240 O O . VAL B 1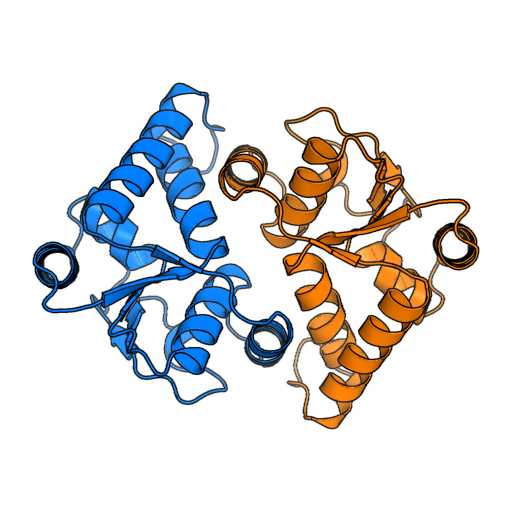 147 ? -4.723 -10.141 -19.656 1 77.5 147 VAL B O 1
#

Solvent-accessible surface area (backbone atoms only — not comparable to full-atom values): 14613 Å² total; per-residue (Å²): 130,48,48,32,20,40,36,46,57,38,54,53,21,40,77,65,67,36,87,34,15,67,60,45,47,56,54,44,51,34,19,50,73,65,75,42,37,38,35,28,22,45,54,28,55,17,45,45,21,22,52,42,6,16,54,65,54,76,39,55,92,76,40,58,41,54,70,68,25,41,50,50,12,50,50,52,51,48,52,46,41,68,30,56,37,42,74,43,73,54,59,43,67,51,24,16,53,46,34,35,49,43,76,54,51,69,56,58,19,35,30,52,27,34,12,51,77,49,68,14,35,29,36,32,39,38,64,67,48,73,78,62,53,84,61,96,61,53,75,43,66,49,37,80,62,82,127,132,48,48,33,21,41,35,46,56,38,54,52,23,40,77,66,66,36,89,35,16,69,60,46,47,53,54,44,51,34,20,50,74,64,76,43,36,37,34,29,22,44,53,29,54,18,46,44,22,21,51,44,7,16,54,65,54,76,38,55,92,78,40,57,42,54,70,69,27,40,49,50,12,49,49,51,53,47,51,46,41,68,29,57,38,43,74,42,74,53,58,44,65,53,23,15,53,47,34,34,50,45,76,54,51,69,56,57,19,36,30,51,27,34,13,51,76,48,69,15,36,29,34,33,39,38,66,65,47,71,78,65,53,87,62,94,60,53,74,42,65,49,36,81,61,81,127

Foldseek 3Di:
DAAEEEAQVQLVCLVVVHQLNVVVVVVLQCLQVPVHAYEYEPLSLVCQQQVQLLVVVVHSVPDHGDPVSSVVSVVSSVVSVNSVYYYHWADPVQLCVFVVVHLDDSSVSRSQSVQVVVVYEYEYEQRCSVVDTPDDGHYDYSYNDDD/DAAEEEAQVQLVCLVVVHQLNVVVVVVLQCLLVPVHAYEYEPLSLVCQQQQQLLVVVVHSVPDHGDPVSSVVSVVSSVVSVNSVYYYHWADPVQLCVFVVVHLDDSSVSRSQSVQVVVVYEYEYEQRCSVVDTPDDGHYDYSYNDDD

Secondary structure (DSSP, 8-state):
---EEE-HHHHHHHHTT-TTHHHHHHHHHHHHTTSS-EEEEHHHHHHHHHHHHHHTTS-TTT----HHHHHHHHHHHHHHHHTT-EEE---HHHHHHHHHH-SS-HHHHHHHHHHHHHT-EEEE-S-GGGGG-SS---EEES-SS--/---EEE-HHHHHHHHTT-TTHHHHHHHHHHHHTTSS-EEEEHHHHHHHHHHHHHHTTS-TTT----HHHHHHHHHHHHHHHHTT-EEE---HHHHHHHHHH-SS-HHHHHHHHHHHHHT-EEEE-S-GGGGG-SS---EEES-SS--

InterPro domains:
  IPR002716 PIN domain [PF01850] (4-133)
  IPR029060 PIN-like domain superfamily [SSF88723] (1-132)

Nearest PDB structures (foldseek):
  1v8o-assembly1_C  TM=7.460E-01  e=9.819E-04  Pyrob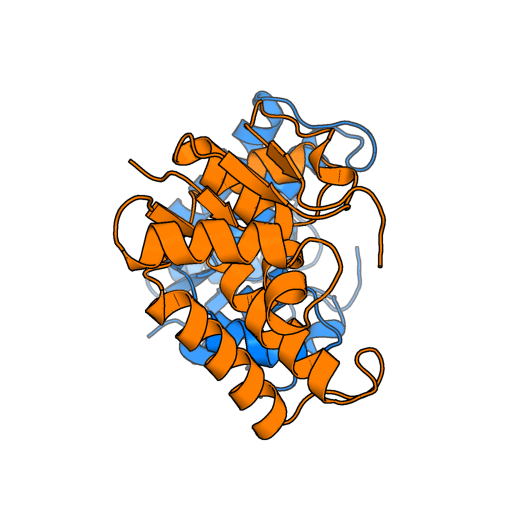aculum aerophilum
  2fe1-assembly1_A-2  TM=7.023E-01  e=5.937E-04  Pyrobaculum aerophilum str. IM2
  7vwo-assembly3_I  TM=6.441E-01  e=6.733E-04  Mycobacterium tuberculosis H37Rv
  1v8p-assembly2_F  TM=6.912E-01  e=1.186E-03  Pyrobaculum aerophilum
  1v8p-assembly1_D  TM=6.853E-01  e=1.525E-03  Pyrobaculum aerophilum

Organism: NCBI:txid1816183

Sequence (294 aa):
MTDYVFDTEPLIAYFYDEPGAADVTERLQAIEIEEASGVISHATATEVVYKIARLETGDPNQTPPGNDEFDTGEGDLRILRGYGVTIETPSWSTVARIKGAGGISLGDSYAAALALEEEATLVVGADPEFGDLSEDIDLHRIREEFVMTDYVFDTEPLIAYFYDEPGAADVTERLQAIEIEEASGVISHATATEVVYKIARLETGDPNQTPPGNDEFDTGEGDLRILRGYGVTIETPSWSTVARIKGAGGISLGDSYAAALALEEEATLVVGADPEFGDLSEDIDLHRIREEFV